Protein AF-A0A2A4WXL7-F1 (afdb_monomer)

pLDDT: mean 77.07, std 21.93, range [30.59, 98.69]

Solvent-accessible surface area (backbone atoms only — not comparable to full-atom values): 12030 Å² total; per-residue (Å²): 133,89,82,88,85,90,88,82,90,83,88,86,84,82,81,88,79,86,83,86,82,81,87,85,91,78,94,74,96,70,84,83,72,80,81,78,67,79,83,78,81,81,80,83,76,74,88,68,48,64,68,52,46,55,48,49,38,49,54,32,47,50,51,37,35,53,55,45,42,74,72,50,92,52,71,57,61,29,49,52,71,42,79,36,70,48,88,96,49,96,55,74,46,76,49,71,47,34,41,53,56,54,50,51,53,50,48,41,51,45,66,30,59,69,50,100,60,83,59,56,71,89,54,58,71,52,69,69,57,51,51,63,73,43,43,64,58,57,51,50,47,52,50,52,56,49,52,50,32,76,76,29,65,73,56,34,50,39,51,49,56,29,50,53,49,49,49,53,48,50,52,52,41,54,58,50,72,70,40,80,86,45,80,78,83,56,95,76,110

Radius of gyration: 31.02 Å; Cα contacts (8 Å, |Δi|>4): 115; chains: 1; bounding box: 103×83×48 Å

Sequence (189 aa):
MKFAYVSVFLLASLPAAAQDQAENNSNSGQESAQNTRPIEEITVTSDLSFSSLRFQIREARDKVYLMFNELNTDDDFDVDCRKTDYTGSYIQGHDCYPVFFDKAVAQNTQDAFGFSGPPAMDFFKSQRVIMMQERSNFARLRVKVLNIAIENNAFADTLLDLHDVEREYEYRKEQCMKKPAFLFLFKRC

Foldseek 3Di:
DDDDDDDDDDDDDDDDDDDDDDDDDDDDDDDPPPPPDPDDPPPPDDPQDLVNLVVQLLVLVCVLLVVLQVQDPDQQLRKDWDWDDPPPDPDTDIDIDGNVLVVLQVVLVCVQVVDPDDRPPVSNDDSVVSCVVCVVVVVVSVVSLVVCVVVDVVSVVSVVSSVVSVVVSVVVLVVVVPDPVCPPDDPDD

Secondary structure (DSSP, 8-state):
-------------------------------------------------HHHHHHHHHHHHHHHHHHHHHH---GGG-EEEEEEE-TTSS-EEEEEEEHHHHHHHHHHHHHHH-SSSS--GGG---HHHHHHHTHHHHHHHHHHHHHHHHH-HHHHHHHHHHHHHHHHHHHHHHHHHTSGGGSSS----

Mean predicted aligned error: 15.34 Å

Structure (mmCIF, N/CA/C/O backbone):
data_AF-A0A2A4WXL7-F1
#
_entry.id   AF-A0A2A4WXL7-F1
#
loop_
_atom_site.group_PDB
_atom_site.id
_atom_site.type_symbol
_atom_site.label_atom_id
_atom_site.label_alt_id
_atom_site.label_comp_id
_atom_site.label_asym_id
_atom_site.label_entity_id
_atom_site.label_seq_id
_atom_site.pdbx_PDB_ins_code
_atom_site.Cartn_x
_atom_site.Cartn_y
_atom_site.Cartn_z
_atom_site.occupancy
_atom_site.B_iso_or_equiv
_atom_site.auth_seq_id
_atom_site.auth_comp_id
_atom_site.auth_asym_id
_atom_site.auth_atom_id
_atom_site.pdbx_PDB_model_num
ATOM 1 N N . MET A 1 1 ? -42.561 -58.354 1.299 1.00 42.22 1 MET A N 1
ATOM 2 C CA . MET A 1 1 ? -42.520 -57.821 -0.080 1.00 42.22 1 MET A CA 1
ATOM 3 C C . MET A 1 1 ? -43.893 -57.261 -0.424 1.00 42.22 1 MET A C 1
ATOM 5 O O . MET A 1 1 ? -44.856 -57.958 -0.148 1.00 42.22 1 MET A O 1
ATOM 9 N N . LYS A 1 2 ? -43.924 -56.055 -1.024 1.00 44.78 2 LYS A N 1
ATOM 10 C CA . LYS A 1 2 ? -45.079 -55.236 -1.468 1.00 44.78 2 LYS A CA 1
ATOM 11 C C . LYS A 1 2 ? -46.071 -54.803 -0.381 1.00 44.78 2 LYS A C 1
ATOM 13 O O . LYS A 1 2 ? -46.658 -55.660 0.247 1.00 44.78 2 LYS A O 1
ATOM 18 N N . PHE A 1 3 ? -46.286 -53.490 -0.249 1.00 40.41 3 PHE A N 1
ATOM 19 C CA . PHE A 1 3 ? -47.581 -52.822 -0.465 1.00 40.41 3 PHE A CA 1
ATOM 20 C C . PHE A 1 3 ? -47.340 -51.319 -0.697 1.00 40.41 3 PHE A C 1
ATOM 22 O O . PHE A 1 3 ? -46.668 -50.658 0.088 1.00 40.41 3 PHE A O 1
ATOM 29 N N . ALA A 1 4 ? -47.862 -50.809 -1.812 1.00 45.56 4 ALA A N 1
ATOM 30 C CA . ALA A 1 4 ? -48.183 -49.397 -1.986 1.00 45.56 4 ALA A CA 1
ATOM 31 C C . ALA A 1 4 ? -49.469 -49.090 -1.202 1.00 45.56 4 ALA A C 1
ATOM 33 O O . ALA A 1 4 ? -50.268 -50.005 -1.045 1.00 45.56 4 ALA A O 1
ATOM 34 N N . TYR A 1 5 ? -49.686 -47.846 -0.765 1.00 48.25 5 TYR A N 1
ATOM 35 C CA . TYR A 1 5 ? -50.909 -47.077 -1.044 1.00 48.25 5 TYR A CA 1
ATOM 36 C C . TYR A 1 5 ? -50.807 -45.635 -0.515 1.00 48.25 5 TYR A C 1
ATOM 38 O O . TYR A 1 5 ? -50.113 -45.327 0.447 1.00 48.25 5 TYR A O 1
ATOM 46 N N . VAL A 1 6 ? -51.510 -44.785 -1.255 1.00 45.44 6 VAL A N 1
ATOM 47 C CA . VAL A 1 6 ? -51.716 -43.334 -1.197 1.00 45.44 6 VAL A CA 1
ATOM 48 C C . VAL A 1 6 ? -52.569 -42.912 0.007 1.00 45.44 6 VAL A C 1
ATOM 50 O O . VAL A 1 6 ? -53.426 -43.698 0.408 1.00 45.44 6 VAL A O 1
ATOM 53 N N . SER A 1 7 ? -52.414 -41.652 0.462 1.00 43.19 7 SER A N 1
ATOM 54 C CA . SER A 1 7 ? -53.423 -40.729 1.071 1.00 43.19 7 SER A CA 1
ATOM 55 C C . SER A 1 7 ? -52.838 -39.986 2.287 1.00 43.19 7 SER A C 1
ATOM 57 O O . SER A 1 7 ? -52.043 -40.574 3.001 1.00 43.19 7 SER A O 1
ATOM 59 N N . VAL A 1 8 ? -53.153 -38.740 2.662 1.00 44.28 8 VAL A N 1
ATOM 60 C CA . VAL A 1 8 ? -54.091 -37.689 2.226 1.00 44.28 8 VAL A CA 1
ATOM 61 C C . VAL A 1 8 ? -53.643 -36.377 2.918 1.00 44.28 8 VAL A C 1
ATOM 63 O O . VAL A 1 8 ? -52.950 -36.403 3.931 1.00 44.28 8 VAL A O 1
ATOM 66 N N . PHE A 1 9 ? -54.038 -35.252 2.320 1.00 46.69 9 PHE A N 1
ATOM 67 C CA . PHE A 1 9 ? -53.928 -33.844 2.727 1.00 46.69 9 PHE A CA 1
ATOM 68 C C . PHE A 1 9 ? -54.010 -33.494 4.225 1.00 46.69 9 PHE A C 1
ATOM 70 O O . PHE A 1 9 ? -54.856 -34.017 4.942 1.00 46.69 9 PHE A O 1
ATOM 77 N N . LEU A 1 10 ? -53.295 -32.422 4.604 1.00 39.69 10 LEU A N 1
ATOM 78 C CA . LEU A 1 10 ? -53.785 -31.410 5.554 1.00 39.69 10 LEU A CA 1
ATOM 79 C C . LEU A 1 10 ? -53.136 -30.038 5.272 1.00 39.69 10 LEU A C 1
ATOM 81 O O . LEU A 1 10 ? -52.014 -29.750 5.680 1.00 39.69 10 LEU A O 1
ATOM 85 N N . LEU A 1 11 ? -53.870 -29.206 4.526 1.00 49.03 11 LEU A N 1
ATOM 86 C CA . LEU A 1 11 ? -53.667 -27.762 4.401 1.00 49.03 11 LEU A CA 1
ATOM 87 C C . LEU A 1 11 ? -54.151 -27.101 5.697 1.00 49.03 11 LEU A C 1
ATOM 89 O O . LEU A 1 11 ? -55.343 -27.146 5.995 1.00 49.03 11 LEU A O 1
ATOM 93 N N . ALA A 1 12 ? -53.245 -26.479 6.449 1.00 42.06 12 ALA A N 1
ATOM 94 C CA . ALA A 1 12 ? -53.599 -25.605 7.562 1.00 42.06 12 ALA A CA 1
ATOM 95 C C . ALA A 1 12 ? -53.612 -24.150 7.072 1.00 42.06 12 ALA A C 1
ATOM 97 O O . ALA A 1 12 ? -52.583 -23.493 6.942 1.00 42.06 12 ALA A O 1
ATOM 98 N N . SER A 1 13 ? -54.817 -23.688 6.761 1.00 51.16 13 SER A N 1
ATOM 99 C CA . SER A 1 13 ? -55.211 -22.295 6.568 1.00 51.16 13 SER A CA 1
ATOM 100 C C . SER A 1 13 ? -55.167 -21.515 7.883 1.00 51.16 13 SER A C 1
ATOM 102 O O . SER A 1 13 ? -55.708 -22.008 8.869 1.00 51.16 13 SER A O 1
ATOM 104 N N . LEU A 1 14 ? -54.659 -20.278 7.867 1.00 49.69 14 LEU A N 1
ATOM 105 C CA . LEU A 1 14 ? -55.038 -19.198 8.790 1.00 49.69 14 LEU A CA 1
ATOM 106 C C . LEU A 1 14 ? -54.963 -17.838 8.053 1.00 49.69 14 LEU A C 1
ATOM 108 O O . LEU A 1 14 ? -54.239 -17.724 7.064 1.00 49.69 14 LEU A O 1
ATOM 112 N N . PRO A 1 15 ? -55.789 -16.854 8.451 1.00 49.62 15 PRO A N 1
ATOM 113 C CA . PRO A 1 15 ? -56.594 -16.070 7.518 1.00 49.62 15 PRO A CA 1
ATOM 114 C C . PRO A 1 15 ? -56.012 -14.697 7.169 1.00 49.62 15 PRO A C 1
ATOM 116 O O . PRO A 1 15 ? -55.420 -14.011 7.999 1.00 49.62 15 PRO A O 1
ATOM 119 N N . ALA A 1 16 ? -56.305 -14.265 5.943 1.00 46.56 16 ALA A N 1
ATOM 120 C CA . ALA A 1 16 ? -56.341 -12.862 5.569 1.00 46.56 16 ALA A CA 1
ATOM 121 C C . ALA A 1 16 ? -57.573 -12.205 6.212 1.00 46.56 16 ALA A C 1
ATOM 123 O O . ALA A 1 16 ? -58.702 -12.623 5.958 1.00 46.56 16 ALA A O 1
ATOM 124 N N . ALA A 1 17 ? -57.360 -11.165 7.013 1.00 46.22 17 ALA A N 1
ATOM 125 C CA . ALA A 1 17 ?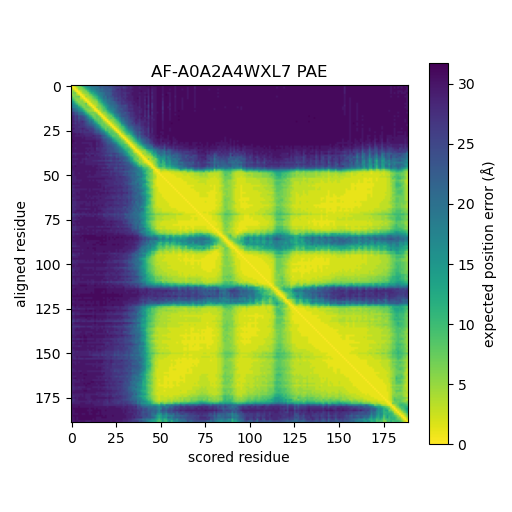 -58.395 -10.201 7.355 1.00 46.22 17 ALA A CA 1
ATOM 126 C C . ALA A 1 17 ? -57.991 -8.858 6.742 1.00 46.22 17 ALA A C 1
ATOM 128 O O . ALA A 1 17 ? -57.223 -8.093 7.318 1.00 46.22 17 ALA A O 1
ATOM 129 N N . ALA A 1 18 ? -58.489 -8.620 5.531 1.00 41.91 18 ALA A N 1
ATOM 130 C CA . ALA A 1 18 ? -58.675 -7.277 5.014 1.00 41.91 18 ALA A CA 1
ATOM 131 C C . ALA A 1 18 ? -59.864 -6.659 5.765 1.00 41.91 18 ALA A C 1
ATOM 133 O O . ALA A 1 18 ? -60.932 -7.268 5.832 1.00 41.91 18 ALA A O 1
ATOM 134 N N . GLN A 1 19 ? -59.685 -5.468 6.328 1.00 43.66 19 GLN A N 1
ATOM 135 C CA . GLN A 1 19 ? -60.796 -4.612 6.724 1.00 43.66 19 GLN A CA 1
ATOM 136 C C . GLN A 1 19 ? -60.685 -3.321 5.932 1.00 43.66 19 GLN A C 1
ATOM 138 O O . GLN A 1 19 ? -59.790 -2.512 6.154 1.00 43.66 19 GLN A O 1
ATOM 143 N N . ASP A 1 20 ? -61.613 -3.187 4.997 1.00 36.81 20 ASP A N 1
ATOM 144 C CA . ASP A 1 20 ? -61.938 -1.962 4.295 1.00 36.81 20 ASP A CA 1
ATOM 145 C C . ASP A 1 20 ? -63.316 -1.546 4.828 1.00 36.81 20 ASP A C 1
ATOM 147 O O . ASP A 1 20 ? -64.276 -2.315 4.718 1.00 36.81 20 ASP A O 1
ATOM 151 N N . GLN A 1 21 ? -63.417 -0.384 5.479 1.00 40.03 21 GLN A N 1
ATOM 152 C CA . GLN A 1 21 ? -64.696 0.277 5.741 1.00 40.03 21 GLN A CA 1
ATOM 153 C C . GLN A 1 21 ? -64.568 1.791 5.575 1.00 40.03 21 GLN A C 1
ATOM 155 O O . GLN A 1 21 ? -63.642 2.432 6.066 1.00 40.03 21 GLN A O 1
ATOM 160 N N . ALA A 1 22 ? -65.546 2.292 4.827 1.00 38.88 22 ALA A N 1
ATOM 161 C CA . ALA A 1 22 ? -65.652 3.586 4.189 1.00 38.88 22 ALA A CA 1
ATOM 162 C C . ALA A 1 22 ? -65.855 4.790 5.127 1.00 38.88 22 ALA A C 1
ATOM 164 O O . ALA A 1 22 ? -66.453 4.692 6.194 1.00 38.88 22 ALA A O 1
ATOM 165 N N . GLU A 1 23 ? -65.376 5.925 4.610 1.00 39.59 23 GLU A N 1
ATOM 166 C CA . GLU A 1 23 ? -65.930 7.288 4.614 1.00 39.59 23 GLU A CA 1
ATOM 167 C C . GLU A 1 23 ? -66.814 7.758 5.785 1.00 39.59 23 GLU A C 1
ATOM 169 O O . GLU A 1 23 ? -67.946 7.317 5.970 1.00 39.59 23 GLU A O 1
ATOM 174 N N . ASN A 1 24 ? -66.386 8.854 6.425 1.00 30.59 24 ASN A N 1
ATOM 175 C CA . ASN A 1 24 ? -67.299 9.973 6.649 1.00 30.59 24 ASN A CA 1
ATOM 176 C C . ASN A 1 24 ? -66.566 11.318 6.651 1.00 30.59 24 ASN A C 1
ATOM 178 O O . ASN A 1 24 ? -65.566 11.534 7.332 1.00 30.59 24 ASN A O 1
ATOM 182 N N . ASN A 1 25 ? -67.102 12.209 5.830 1.00 45.75 25 ASN A N 1
ATOM 183 C CA . ASN A 1 25 ? -66.624 13.539 5.509 1.00 45.75 25 ASN A CA 1
ATOM 184 C C . ASN A 1 25 ? -67.104 14.531 6.581 1.00 45.75 25 ASN A C 1
ATOM 186 O O . ASN A 1 25 ? -68.293 14.543 6.898 1.00 45.75 25 ASN A O 1
ATOM 190 N N . SER A 1 26 ? -66.228 15.382 7.120 1.00 31.19 26 SER A N 1
ATOM 191 C CA . SER A 1 26 ? -66.615 16.647 7.765 1.00 31.19 26 SER A CA 1
ATOM 192 C C . SER A 1 26 ? -65.418 17.588 7.849 1.00 31.19 26 SER A C 1
ATOM 194 O O . SER A 1 26 ? -64.488 17.408 8.629 1.00 31.19 26 SER A O 1
ATOM 196 N N . ASN A 1 27 ? -65.482 18.603 6.998 1.00 41.81 27 ASN A N 1
ATOM 197 C CA . ASN A 1 27 ? -64.647 19.788 6.976 1.00 41.81 27 ASN A CA 1
ATOM 198 C C . ASN A 1 27 ? -64.674 20.518 8.332 1.00 41.81 27 ASN A C 1
ATOM 200 O O . ASN A 1 27 ? -65.710 21.043 8.735 1.00 41.81 27 ASN A O 1
ATOM 204 N N . SER A 1 28 ? -63.520 20.639 8.979 1.00 31.84 28 SER A N 1
ATOM 205 C CA . SER A 1 28 ? -63.237 21.750 9.886 1.00 31.84 28 SER A CA 1
ATOM 206 C C . SER A 1 28 ? -61.787 22.159 9.678 1.00 31.84 28 SER A C 1
ATOM 208 O O . SER A 1 28 ? -60.866 21.444 10.071 1.00 31.84 28 SER A O 1
ATOM 210 N N . GLY A 1 29 ? -61.591 23.293 9.007 1.00 41.97 29 GLY A N 1
ATOM 211 C CA . GLY A 1 29 ? -60.280 23.902 8.869 1.00 41.97 29 GLY A CA 1
ATOM 212 C C . GLY A 1 29 ? -59.667 24.167 10.239 1.00 41.97 29 GLY A C 1
ATOM 213 O O . GLY A 1 29 ? -60.261 24.861 11.059 1.00 41.97 29 GLY A O 1
ATOM 214 N N . GLN A 1 30 ? -58.470 23.635 10.455 1.00 31.78 30 GLN A N 1
ATOM 215 C CA . GLN A 1 30 ? -57.511 24.157 11.417 1.00 31.78 30 GLN A CA 1
ATOM 216 C C . GLN A 1 30 ? -56.128 24.049 10.783 1.00 31.78 30 GLN A C 1
ATOM 218 O O . GLN A 1 30 ? -55.797 23.045 10.153 1.00 31.78 30 GLN A O 1
ATOM 223 N N . GLU A 1 31 ? -55.376 25.142 10.882 1.00 35.97 31 GLU A N 1
ATOM 224 C CA . GLU A 1 31 ? -54.048 25.324 10.315 1.00 35.97 31 GLU A CA 1
ATOM 225 C C . GLU A 1 31 ? -53.166 24.102 10.561 1.00 35.97 31 GLU A C 1
ATOM 227 O O . GLU A 1 31 ? -53.002 23.642 11.692 1.00 35.97 31 GLU A O 1
ATOM 232 N N . SER A 1 32 ? -52.563 23.603 9.482 1.00 34.69 32 SER A N 1
ATOM 233 C CA . SER A 1 32 ? -51.455 22.661 9.553 1.00 34.69 32 SER A CA 1
ATOM 234 C C . SER A 1 32 ? -50.273 23.368 10.214 1.00 34.69 32 SER A C 1
ATOM 236 O O . SER A 1 32 ? -49.389 23.892 9.538 1.00 34.69 32 SER A O 1
ATOM 238 N N . ALA A 1 33 ? -50.253 23.383 11.546 1.00 40.53 33 ALA A N 1
ATOM 239 C CA . ALA A 1 33 ? -49.035 23.582 12.302 1.00 40.53 33 ALA A CA 1
ATOM 240 C C . ALA A 1 33 ? -48.060 22.503 11.825 1.00 40.53 33 ALA A C 1
ATOM 242 O O . ALA A 1 33 ? -48.265 21.314 12.077 1.00 40.53 33 ALA A O 1
ATOM 243 N N . GLN A 1 34 ? -47.048 22.915 11.057 1.00 46.59 34 GLN A N 1
ATOM 244 C CA . GLN A 1 34 ? -45.949 22.049 10.665 1.00 46.59 34 GLN A CA 1
ATOM 245 C C . GLN A 1 34 ? -45.366 21.432 11.935 1.00 46.59 34 GLN A C 1
ATOM 247 O O . GLN A 1 34 ? -44.652 22.083 12.695 1.00 46.59 34 GLN A O 1
ATOM 252 N N . ASN A 1 35 ? -45.695 20.166 12.177 1.00 48.72 35 ASN A N 1
ATOM 253 C CA . ASN A 1 35 ? -45.037 19.367 13.188 1.00 48.72 35 ASN A CA 1
ATOM 254 C C . ASN A 1 35 ? -43.680 18.959 12.614 1.00 48.72 35 ASN A C 1
ATOM 256 O O . ASN A 1 35 ? -43.495 17.838 12.143 1.00 48.72 35 ASN A O 1
ATOM 260 N N . THR A 1 36 ? -42.750 19.911 12.594 1.00 56.38 36 THR A N 1
ATOM 261 C CA . THR A 1 36 ? -41.336 19.661 12.332 1.00 56.38 36 THR A CA 1
ATOM 262 C C . THR A 1 36 ? -40.782 18.945 13.556 1.00 56.38 36 THR A C 1
ATOM 264 O O . THR A 1 36 ? -40.132 19.546 14.410 1.00 56.38 36 THR A O 1
ATOM 267 N N . ARG A 1 37 ? -41.097 17.653 13.693 1.00 63.75 37 ARG A N 1
ATOM 268 C CA . ARG A 1 37 ? -40.360 16.807 14.626 1.00 63.75 37 ARG A CA 1
ATOM 2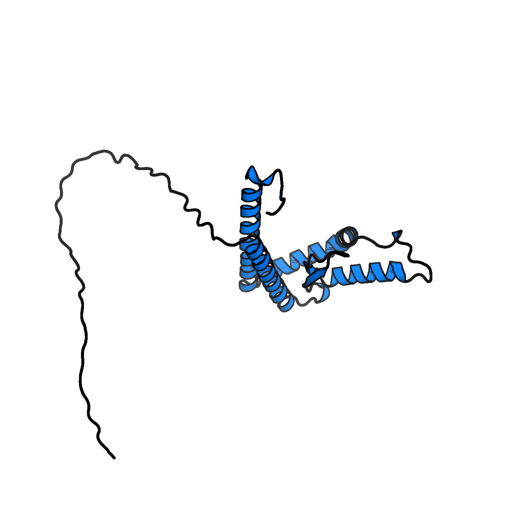69 C C . ARG A 1 37 ? -38.912 16.784 14.135 1.00 63.75 37 ARG A C 1
ATOM 271 O O . ARG A 1 37 ? -38.708 16.533 12.944 1.00 63.75 37 ARG A O 1
ATOM 278 N N . PRO A 1 38 ? -37.921 17.080 14.989 1.00 63.38 38 PRO A N 1
ATOM 279 C CA . PRO A 1 38 ? -36.532 16.899 14.605 1.00 63.38 38 PRO A CA 1
ATOM 280 C C . PRO A 1 38 ? -36.341 15.436 14.194 1.00 63.38 38 PRO A C 1
ATOM 282 O O . PRO A 1 38 ? -36.827 14.526 14.865 1.00 63.38 38 PRO A O 1
ATOM 285 N N . ILE A 1 39 ? -35.699 15.222 13.047 1.00 65.94 39 ILE A N 1
ATOM 286 C CA . ILE A 1 39 ? -35.283 13.887 12.621 1.00 65.94 39 ILE A CA 1
ATOM 287 C C . ILE A 1 39 ? -34.234 13.434 13.637 1.00 65.94 39 ILE A C 1
ATOM 289 O O . ILE A 1 39 ? -33.159 14.024 13.718 1.00 65.94 39 ILE A O 1
ATOM 293 N N . GLU A 1 40 ? -34.580 12.437 14.448 1.00 65.44 40 GLU A N 1
ATOM 294 C CA . GLU A 1 40 ? -33.644 11.772 15.352 1.00 65.44 40 GLU A CA 1
ATOM 295 C C . GLU A 1 40 ? -32.588 11.053 14.498 1.00 65.44 40 GLU A C 1
ATOM 297 O O . GLU A 1 40 ? -32.908 10.174 13.693 1.00 65.44 40 GLU A O 1
ATOM 302 N N . GLU A 1 41 ? -31.325 11.449 14.643 1.00 69.44 41 GLU A N 1
ATOM 303 C CA . GLU A 1 41 ? -30.192 10.753 14.040 1.00 69.44 41 GLU A CA 1
ATOM 304 C C . GLU A 1 41 ? -29.965 9.441 14.802 1.00 69.44 41 GLU A C 1
ATOM 306 O O . GLU A 1 41 ? -29.490 9.431 15.937 1.00 69.44 41 GLU A O 1
ATOM 311 N N . ILE A 1 42 ? -30.320 8.311 14.189 1.00 65.25 42 ILE A N 1
ATOM 312 C CA . ILE A 1 42 ? -30.029 6.993 14.758 1.00 65.25 42 ILE A CA 1
ATOM 313 C C . ILE A 1 42 ? -28.572 6.654 14.435 1.00 65.25 42 ILE A C 1
ATOM 315 O O . ILE A 1 42 ? -28.267 6.103 13.377 1.00 65.25 42 ILE A O 1
ATOM 319 N N . THR A 1 43 ? -27.658 6.960 15.354 1.00 56.94 43 THR A N 1
ATOM 320 C CA . THR A 1 43 ? -26.274 6.478 15.264 1.00 56.94 43 THR A CA 1
ATOM 321 C C . THR A 1 43 ? -26.220 5.008 15.686 1.00 56.94 43 THR A C 1
ATOM 323 O O . THR A 1 43 ? -26.126 4.680 16.871 1.00 56.94 43 THR A O 1
ATOM 326 N N . VAL A 1 44 ? -26.271 4.093 14.716 1.00 55.12 44 VAL A N 1
ATOM 327 C CA . VAL A 1 44 ? -26.004 2.668 14.960 1.00 55.12 44 VAL A CA 1
ATOM 328 C C . VAL A 1 44 ? -24.505 2.504 15.192 1.00 55.12 44 VAL A C 1
ATOM 330 O O . VAL A 1 44 ? -23.723 2.415 14.251 1.00 55.12 44 VAL A O 1
ATOM 333 N N . THR A 1 45 ? -24.083 2.484 16.457 1.00 57.44 45 THR A N 1
ATOM 334 C CA . THR A 1 45 ? -22.687 2.179 16.787 1.00 57.44 45 THR A CA 1
ATOM 335 C C . THR A 1 45 ? -22.556 0.664 16.857 1.00 57.44 45 THR A C 1
ATOM 337 O O . THR A 1 45 ? -23.088 0.040 17.770 1.00 57.44 45 TH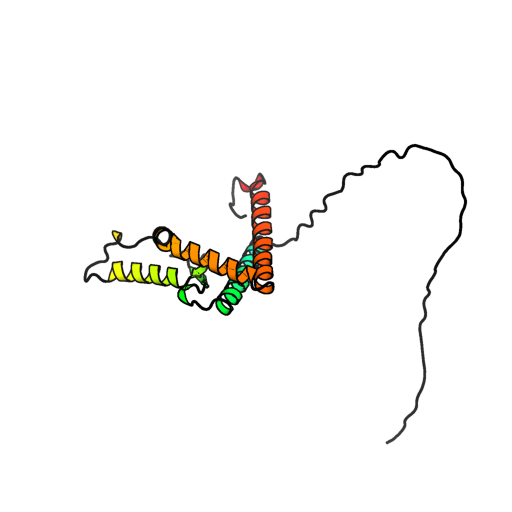R A O 1
ATOM 340 N N . SER A 1 46 ? -21.891 0.050 15.880 1.00 58.38 46 SER A N 1
ATOM 341 C CA . SER A 1 46 ? -21.520 -1.359 16.009 1.00 58.38 46 SER A CA 1
ATOM 342 C C . SER A 1 46 ? -20.475 -1.513 17.125 1.00 58.38 46 SER A C 1
ATOM 344 O O . SER A 1 46 ? -19.519 -0.736 17.206 1.00 58.38 46 SER A O 1
ATOM 346 N N . ASP A 1 47 ? -20.611 -2.538 17.971 1.00 64.12 47 ASP A N 1
ATOM 347 C CA . ASP A 1 47 ? -19.672 -2.852 19.065 1.00 64.12 47 ASP A CA 1
ATOM 348 C C . ASP A 1 47 ? -18.322 -3.419 18.569 1.00 64.12 47 ASP A C 1
ATOM 350 O O . ASP A 1 47 ? -17.627 -4.154 19.273 1.00 64.12 47 ASP A O 1
ATOM 354 N N . LEU A 1 48 ? -17.909 -3.109 17.335 1.00 73.25 48 LEU A N 1
ATOM 355 C CA . LEU A 1 48 ? -16.608 -3.532 16.822 1.00 73.25 48 LEU A CA 1
ATOM 356 C C . LEU A 1 48 ? -15.507 -2.944 17.705 1.00 73.25 48 LEU A C 1
ATOM 358 O O . LEU A 1 48 ? -15.521 -1.758 18.008 1.00 73.25 48 LEU A O 1
ATOM 362 N N . SER A 1 49 ? -14.520 -3.728 18.122 1.00 85.25 49 SER A N 1
ATOM 363 C CA . SER A 1 49 ? -13.362 -3.165 18.825 1.00 85.25 49 SER A CA 1
ATOM 364 C C . SER A 1 49 ? -12.450 -2.407 17.844 1.00 85.25 49 SER A C 1
ATOM 366 O O . SER A 1 49 ? -12.453 -2.690 16.646 1.00 85.25 49 SER A O 1
ATOM 368 N N . PHE A 1 50 ? -11.585 -1.503 18.324 1.00 86.06 50 PHE A N 1
ATOM 369 C CA . PHE A 1 50 ? -10.545 -0.913 17.462 1.00 86.06 50 PHE A CA 1
ATOM 370 C C . PHE A 1 50 ? -9.609 -1.973 16.859 1.00 86.06 50 PHE A C 1
ATOM 372 O O . PHE A 1 50 ? -9.075 -1.777 15.772 1.00 86.06 50 PHE A O 1
ATOM 379 N N . SER A 1 51 ? -9.398 -3.095 17.555 1.00 86.19 51 SER A N 1
ATOM 380 C CA . SER A 1 51 ? -8.641 -4.232 17.020 1.00 86.19 51 SER A CA 1
ATOM 381 C C . SER A 1 51 ? -9.360 -4.859 15.822 1.00 86.19 51 SER A C 1
ATOM 383 O O . SER A 1 51 ? -8.739 -5.116 14.795 1.00 86.19 51 SER A O 1
ATOM 385 N N . SER A 1 52 ? -10.682 -5.027 15.926 1.00 89.75 52 SER A N 1
ATOM 386 C CA . SER A 1 52 ? -11.532 -5.541 14.848 1.00 89.75 52 SER A CA 1
ATOM 387 C C . SER A 1 52 ? -11.511 -4.616 13.633 1.00 89.75 52 SER A C 1
ATOM 389 O O . SER A 1 52 ? -11.317 -5.094 12.525 1.00 89.75 52 SER A O 1
ATOM 391 N N . LEU A 1 53 ? -11.618 -3.298 13.832 1.00 90.19 53 LEU A N 1
ATOM 392 C CA . LEU A 1 53 ? -11.518 -2.326 12.737 1.00 90.19 53 LEU A CA 1
ATOM 393 C C . LEU A 1 53 ? -10.140 -2.343 12.074 1.00 90.19 53 LEU A C 1
ATOM 395 O O . LEU A 1 53 ? -10.045 -2.387 10.856 1.00 90.19 53 LEU A O 1
ATOM 399 N N . ARG A 1 54 ? -9.054 -2.383 12.858 1.00 91.25 54 ARG A N 1
ATOM 400 C CA . ARG A 1 54 ? -7.694 -2.525 12.308 1.00 91.25 54 ARG A CA 1
ATOM 401 C C . ARG A 1 54 ? -7.537 -3.815 11.508 1.00 91.25 54 ARG A C 1
ATOM 403 O O . ARG A 1 54 ? -6.841 -3.819 10.501 1.00 91.25 54 ARG A O 1
ATOM 410 N N . PHE A 1 55 ? -8.156 -4.908 11.950 1.00 92.12 55 PHE A N 1
ATOM 411 C CA . PHE A 1 55 ? -8.170 -6.162 11.206 1.00 92.12 55 PHE A CA 1
ATOM 412 C C . PHE A 1 55 ? -8.952 -6.037 9.892 1.00 92.12 55 PHE A C 1
ATOM 414 O O . PHE A 1 55 ? -8.395 -6.378 8.857 1.00 92.12 55 PHE A O 1
ATOM 421 N N . GLN A 1 56 ? -10.151 -5.450 9.911 1.00 94.44 56 GLN A N 1
ATOM 422 C CA . GLN A 1 56 ? -10.947 -5.209 8.701 1.00 94.44 56 GLN A CA 1
ATOM 423 C C . GLN A 1 56 ? -10.226 -4.297 7.700 1.00 94.44 56 GLN A C 1
ATOM 425 O O . GLN A 1 56 ? -10.240 -4.582 6.510 1.00 94.44 56 GLN A O 1
ATOM 430 N N . ILE A 1 57 ? -9.533 -3.249 8.164 1.00 95.19 57 ILE A N 1
ATOM 431 C CA . ILE A 1 57 ? -8.701 -2.400 7.292 1.00 95.19 57 ILE A CA 1
ATOM 432 C C . ILE A 1 57 ? -7.608 -3.230 6.618 1.00 95.19 57 ILE A C 1
ATOM 434 O O . ILE A 1 57 ? -7.349 -3.037 5.434 1.00 95.19 57 ILE A O 1
ATOM 438 N N . ARG A 1 58 ? -6.955 -4.143 7.352 1.00 95.38 58 ARG A N 1
ATOM 439 C CA . ARG A 1 58 ? -5.936 -5.026 6.765 1.00 95.38 58 ARG A CA 1
ATOM 440 C C . ARG A 1 58 ? -6.542 -5.924 5.694 1.00 95.38 58 ARG A C 1
ATOM 442 O O . ARG A 1 58 ? -6.054 -5.895 4.577 1.00 95.38 58 ARG A O 1
ATOM 449 N N . GLU A 1 59 ? -7.632 -6.624 5.996 1.00 96.00 59 GLU A N 1
ATOM 450 C CA . GLU A 1 59 ? -8.291 -7.506 5.023 1.00 96.00 59 GLU A CA 1
ATOM 451 C C . GLU A 1 59 ? -8.783 -6.748 3.784 1.00 96.00 59 GLU A C 1
ATOM 453 O O . GLU A 1 59 ? -8.575 -7.196 2.657 1.00 96.00 59 GLU A O 1
ATOM 458 N N . ALA A 1 60 ? -9.397 -5.577 3.970 1.00 97.44 60 ALA A N 1
ATOM 459 C CA . ALA A 1 60 ? -9.856 -4.746 2.863 1.00 97.44 60 ALA A CA 1
ATOM 460 C C . ALA A 1 60 ? -8.682 -4.246 2.008 1.00 97.44 60 ALA A C 1
ATOM 462 O O . ALA A 1 60 ? -8.758 -4.252 0.781 1.00 97.44 60 ALA A O 1
ATOM 463 N N . ARG A 1 61 ? -7.566 -3.863 2.640 1.00 97.94 61 ARG A N 1
ATOM 464 C CA . ARG A 1 61 ? -6.353 -3.424 1.943 1.00 97.94 61 ARG A CA 1
ATOM 465 C C . ARG A 1 61 ? -5.684 -4.563 1.179 1.00 97.94 61 ARG A C 1
ATOM 467 O O . ARG A 1 61 ? -5.271 -4.350 0.043 1.00 97.94 61 ARG A O 1
ATOM 474 N N . ASP A 1 62 ? -5.619 -5.750 1.771 1.00 97.69 62 ASP A N 1
ATOM 475 C CA . ASP A 1 62 ? -5.094 -6.950 1.116 1.00 97.69 62 ASP A CA 1
ATOM 476 C C . ASP A 1 62 ? -5.937 -7.298 -0.108 1.00 97.69 62 ASP A C 1
ATOM 478 O O . ASP A 1 62 ? -5.391 -7.548 -1.178 1.00 97.69 62 ASP A O 1
ATOM 482 N N . LYS A 1 63 ? -7.268 -7.228 0.010 1.00 98.00 63 LYS A N 1
ATOM 483 C CA . LYS A 1 63 ? -8.190 -7.447 -1.111 1.00 98.00 63 LYS A CA 1
ATOM 484 C C . LYS A 1 63 ? -7.979 -6.426 -2.235 1.00 98.00 63 LYS A C 1
ATOM 486 O O . LYS A 1 63 ? -7.929 -6.824 -3.397 1.00 98.00 63 LYS A O 1
ATOM 491 N N . VAL A 1 64 ? -7.821 -5.138 -1.901 1.00 98.44 64 VAL A N 1
ATOM 492 C CA . VAL A 1 64 ? -7.488 -4.091 -2.883 1.00 98.44 64 VAL A CA 1
ATOM 493 C C . VAL A 1 64 ? -6.205 -4.450 -3.622 1.00 98.44 64 VAL A C 1
ATOM 495 O O . VAL A 1 64 ? -6.208 -4.477 -4.847 1.00 98.44 64 VAL A O 1
ATOM 498 N N . TYR A 1 65 ? -5.110 -4.732 -2.912 1.00 98.38 65 TYR A N 1
ATOM 499 C CA . TYR A 1 65 ? -3.826 -4.943 -3.580 1.00 98.38 65 TYR A CA 1
ATOM 500 C C . TYR A 1 65 ? -3.716 -6.293 -4.288 1.00 98.38 65 TYR A C 1
ATOM 502 O O . TYR A 1 65 ? -3.088 -6.356 -5.337 1.00 98.38 65 TYR A O 1
ATOM 510 N N . LEU A 1 66 ? -4.403 -7.332 -3.811 1.00 98.12 66 LEU A N 1
ATOM 511 C CA . LEU A 1 66 ? -4.532 -8.599 -4.530 1.00 98.12 66 LEU A CA 1
ATOM 512 C C . LEU A 1 66 ? -5.205 -8.383 -5.890 1.00 98.12 66 LEU A C 1
ATOM 514 O O . LEU A 1 66 ? -4.640 -8.747 -6.916 1.00 98.12 66 LEU A O 1
ATOM 518 N N . MET A 1 67 ? -6.362 -7.715 -5.914 1.00 98.50 67 MET A N 1
ATOM 519 C CA . MET A 1 67 ? -7.078 -7.442 -7.163 1.00 98.50 67 MET A CA 1
ATOM 520 C C . MET A 1 67 ? -6.329 -6.440 -8.053 1.00 98.50 67 MET A C 1
ATOM 522 O O . MET A 1 67 ? -6.326 -6.574 -9.274 1.00 98.50 67 MET A O 1
ATOM 526 N N . PHE A 1 68 ? -5.669 -5.441 -7.459 1.00 98.69 68 PHE A N 1
ATOM 527 C CA . PHE A 1 68 ? -4.823 -4.501 -8.195 1.00 98.69 68 PHE A CA 1
ATOM 528 C C . PHE A 1 68 ? -3.685 -5.230 -8.914 1.00 98.69 68 PHE A C 1
ATOM 530 O O . PHE A 1 68 ? -3.506 -4.997 -10.103 1.00 98.69 68 PHE A O 1
ATOM 537 N N . ASN A 1 69 ? -2.955 -6.113 -8.225 1.00 98.50 69 ASN A N 1
ATOM 538 C CA . ASN A 1 69 ? -1.837 -6.862 -8.807 1.00 98.50 69 ASN A CA 1
ATOM 539 C C . ASN A 1 69 ? -2.311 -7.814 -9.920 1.00 98.50 69 ASN A C 1
ATOM 541 O O . ASN A 1 69 ? -1.612 -7.993 -10.906 1.00 98.50 69 ASN A O 1
ATOM 545 N N . GLU A 1 70 ? -3.513 -8.393 -9.812 1.00 98.12 70 GLU A N 1
ATOM 546 C CA . GLU A 1 70 ? -4.090 -9.224 -10.884 1.00 98.12 70 GLU A CA 1
ATOM 547 C C . GLU A 1 70 ? -4.435 -8.422 -12.151 1.00 98.12 70 GLU A C 1
ATOM 549 O O . GLU A 1 70 ? -4.362 -8.946 -13.264 1.00 98.12 70 GLU A O 1
ATOM 554 N N . LEU A 1 71 ? -4.847 -7.161 -11.988 1.00 98.19 71 LEU A N 1
ATOM 555 C CA . LEU A 1 71 ? -5.272 -6.283 -13.084 1.00 98.19 71 LEU A CA 1
ATOM 556 C C . LEU A 1 71 ? -4.124 -5.437 -13.656 1.00 98.19 71 LEU A C 1
ATOM 558 O O . LEU A 1 71 ? -4.170 -5.027 -14.817 1.00 98.19 71 LEU A O 1
ATOM 562 N N . ASN A 1 72 ? -3.106 -5.143 -12.850 1.00 97.44 72 ASN A N 1
ATOM 563 C CA . ASN A 1 72 ? -1.918 -4.406 -13.251 1.00 97.44 72 ASN A CA 1
ATOM 564 C C . ASN A 1 72 ? -0.940 -5.338 -13.976 1.00 97.44 72 ASN A C 1
ATOM 566 O O . ASN A 1 72 ? -0.569 -6.385 -13.475 1.00 97.44 72 ASN A O 1
ATOM 570 N N . THR A 1 73 ? -0.466 -4.927 -15.150 1.00 96.94 73 THR A N 1
ATOM 571 C CA . THR A 1 73 ? 0.463 -5.731 -15.966 1.00 96.94 73 THR A CA 1
ATOM 572 C C . THR A 1 73 ? 1.936 -5.361 -15.764 1.00 96.94 73 THR A C 1
ATOM 574 O O . THR A 1 73 ? 2.770 -5.680 -16.606 1.00 96.94 73 THR A O 1
ATOM 577 N N . ASP A 1 74 ? 2.243 -4.541 -14.763 1.00 97.94 74 ASP A N 1
ATOM 578 C CA . ASP A 1 74 ? 3.562 -3.941 -14.561 1.00 97.94 74 ASP A CA 1
ATOM 579 C C . ASP A 1 74 ? 4.073 -4.330 -13.179 1.00 97.94 74 ASP A C 1
ATOM 581 O O . ASP A 1 74 ? 3.838 -3.604 -12.211 1.00 97.94 74 ASP A O 1
ATOM 585 N N . ASP A 1 75 ? 4.748 -5.475 -13.115 1.00 97.38 75 ASP A N 1
ATOM 586 C CA . ASP A 1 75 ? 5.175 -6.148 -11.882 1.00 97.38 75 ASP A CA 1
ATOM 587 C C . ASP A 1 75 ? 6.026 -5.258 -10.953 1.00 97.38 75 ASP A C 1
ATOM 589 O O . ASP A 1 75 ? 6.097 -5.484 -9.747 1.00 97.38 75 ASP A O 1
ATOM 593 N N . ASP A 1 76 ? 6.670 -4.203 -11.473 1.00 97.25 76 ASP A N 1
ATOM 594 C CA . ASP A 1 76 ? 7.395 -3.227 -10.643 1.00 97.25 76 ASP A CA 1
ATOM 595 C C 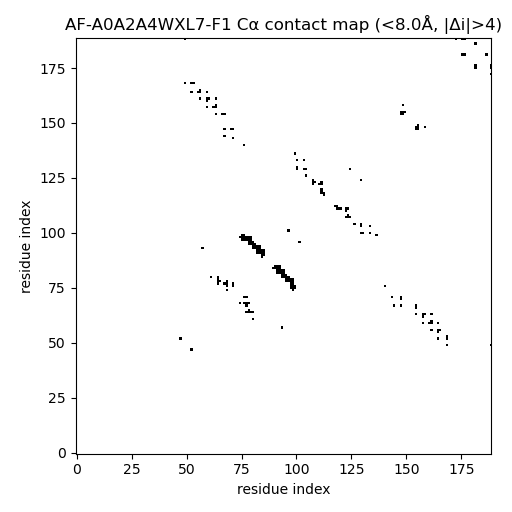. ASP A 1 76 ? 6.465 -2.444 -9.703 1.00 97.25 76 ASP A C 1
ATOM 597 O O . ASP A 1 76 ? 6.915 -1.890 -8.694 1.00 97.25 76 ASP A O 1
ATOM 601 N N . PHE A 1 77 ? 5.177 -2.379 -10.034 1.00 98.44 77 PHE A N 1
ATOM 602 C CA . PHE A 1 77 ? 4.147 -1.681 -9.274 1.00 98.44 77 PHE A CA 1
ATOM 603 C C . PHE A 1 77 ? 3.291 -2.600 -8.423 1.00 98.44 77 PHE A C 1
ATOM 605 O O . PHE A 1 77 ? 2.486 -2.071 -7.655 1.00 98.44 77 PHE A O 1
ATOM 612 N N . ASP A 1 78 ? 3.489 -3.913 -8.508 1.00 98.50 78 ASP A N 1
ATOM 613 C CA . ASP A 1 78 ? 2.800 -4.854 -7.639 1.00 98.50 78 ASP A CA 1
ATOM 614 C C . ASP A 1 78 ? 3.082 -4.518 -6.182 1.00 98.50 78 ASP A C 1
ATOM 616 O O . ASP A 1 78 ? 4.193 -4.123 -5.814 1.00 98.50 78 ASP A O 1
ATOM 620 N N . VAL A 1 79 ? 2.052 -4.638 -5.353 1.00 98.31 79 VAL A N 1
ATOM 621 C CA . VAL A 1 79 ? 2.104 -4.288 -3.939 1.00 98.31 79 VAL A CA 1
ATOM 622 C C . VAL A 1 79 ? 2.058 -5.551 -3.098 1.00 98.31 79 VAL A C 1
ATOM 624 O O . VAL A 1 79 ? 1.093 -6.310 -3.155 1.00 98.31 79 VAL A O 1
ATOM 627 N N . ASP A 1 80 ? 3.097 -5.742 -2.291 1.00 96.25 80 ASP A N 1
ATOM 628 C CA . ASP A 1 80 ? 3.196 -6.826 -1.323 1.00 96.25 80 ASP A CA 1
ATOM 629 C C . ASP A 1 80 ? 2.794 -6.322 0.067 1.00 96.25 80 ASP A C 1
ATOM 631 O O . ASP A 1 80 ? 3.421 -5.418 0.632 1.00 96.25 80 ASP A O 1
ATOM 635 N N . CYS A 1 81 ? 1.727 -6.905 0.609 1.00 95.75 81 CYS A N 1
ATOM 636 C CA . CYS A 1 81 ? 1.243 -6.665 1.960 1.00 95.75 81 CYS A CA 1
ATOM 637 C C . CYS A 1 81 ? 1.770 -7.751 2.895 1.00 95.75 81 CYS A C 1
ATOM 639 O O . CYS A 1 81 ? 1.429 -8.927 2.768 1.00 95.75 81 CYS A O 1
ATOM 641 N N . ARG A 1 82 ? 2.596 -7.355 3.867 1.00 91.00 82 ARG A N 1
ATOM 642 C CA . ARG A 1 82 ? 3.275 -8.298 4.759 1.00 91.00 82 ARG A CA 1
ATOM 643 C C . ARG A 1 82 ? 3.301 -7.829 6.202 1.00 91.00 82 ARG A C 1
ATOM 645 O O . ARG A 1 82 ? 3.262 -6.638 6.519 1.00 91.00 82 ARG A O 1
ATOM 652 N N . LYS A 1 83 ? 3.420 -8.802 7.107 1.00 87.19 83 LYS A N 1
ATOM 653 C CA . LYS A 1 83 ? 3.695 -8.532 8.520 1.00 87.19 83 LYS A CA 1
ATOM 654 C C . LYS A 1 83 ? 5.101 -7.962 8.652 1.00 87.19 83 LYS A C 1
ATOM 656 O O . LYS A 1 83 ? 6.053 -8.537 8.129 1.00 87.19 83 LYS A O 1
ATOM 661 N N . THR A 1 84 ? 5.221 -6.850 9.362 1.00 80.88 84 THR A N 1
ATOM 662 C CA . THR A 1 84 ? 6.503 -6.197 9.623 1.00 80.88 84 THR A CA 1
ATOM 663 C C . THR A 1 84 ? 6.834 -6.307 11.102 1.00 80.88 84 THR A C 1
ATOM 665 O O . THR A 1 84 ? 6.013 -5.992 11.957 1.00 80.88 84 THR A O 1
ATOM 668 N N . ASP A 1 85 ? 8.040 -6.759 11.429 1.00 72.12 85 ASP A N 1
ATOM 669 C CA . ASP A 1 85 ? 8.532 -6.686 12.801 1.00 72.12 85 ASP A CA 1
ATOM 670 C C . ASP A 1 85 ? 9.258 -5.351 12.957 1.00 72.12 85 ASP A C 1
ATOM 672 O O . ASP A 1 85 ? 10.297 -5.113 12.332 1.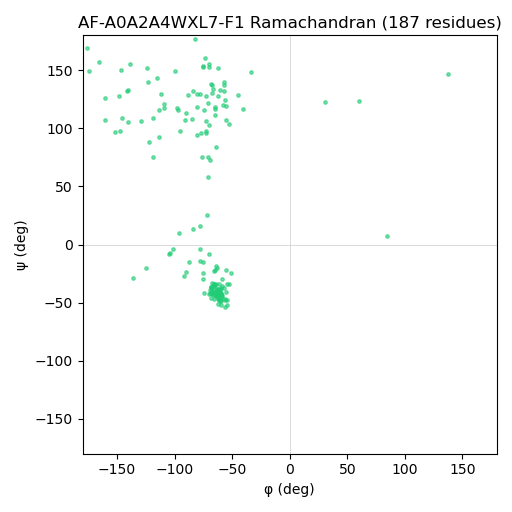00 72.12 85 ASP A O 1
ATOM 676 N N . TYR A 1 86 ? 8.712 -4.446 13.773 1.00 58.72 86 TYR A N 1
ATOM 677 C CA . TYR A 1 86 ? 9.435 -3.222 14.108 1.00 58.72 86 TYR A CA 1
ATOM 678 C C . TYR A 1 86 ? 10.677 -3.628 14.906 1.00 58.72 86 TYR A C 1
ATOM 680 O O . TYR A 1 86 ? 10.551 -4.209 15.988 1.00 58.72 86 TYR A O 1
ATOM 688 N N . THR A 1 87 ? 11.865 -3.359 14.351 1.00 61.62 87 THR A N 1
ATOM 689 C CA . THR A 1 87 ? 13.164 -3.836 14.855 1.00 61.62 87 THR A CA 1
ATOM 690 C C . THR A 1 87 ? 13.245 -3.773 16.382 1.00 61.62 87 THR A C 1
ATOM 692 O O . THR A 1 87 ? 13.187 -2.688 16.962 1.00 61.62 87 THR A O 1
ATOM 695 N N . GLY A 1 88 ? 13.387 -4.933 17.030 1.00 58.19 88 GLY A N 1
ATOM 696 C CA . GLY A 1 88 ? 13.596 -5.038 18.478 1.00 58.19 88 GLY A CA 1
ATOM 697 C C . GLY A 1 88 ? 12.337 -5.013 19.356 1.00 58.19 88 GLY A C 1
ATOM 698 O O . GLY A 1 88 ? 12.475 -4.995 20.577 1.00 58.19 88 GLY A O 1
ATOM 699 N N . SER A 1 89 ? 11.125 -5.040 18.788 1.00 70.44 89 SER A N 1
ATOM 700 C CA . SER A 1 89 ? 9.873 -5.174 19.550 1.00 70.44 89 SER A CA 1
ATOM 701 C C . SER A 1 89 ? 9.033 -6.368 19.077 1.00 70.44 89 SER A C 1
ATOM 703 O O . SER A 1 89 ? 9.070 -6.722 17.906 1.00 70.44 89 SER A O 1
ATOM 705 N N . TYR A 1 90 ? 8.219 -6.956 19.964 1.00 68.69 90 TYR A N 1
ATOM 706 C CA . TYR A 1 90 ? 7.205 -7.969 19.605 1.00 68.69 90 TYR A CA 1
ATOM 707 C C . TYR A 1 90 ? 5.930 -7.356 18.989 1.00 68.69 90 TYR A C 1
ATOM 709 O O . TYR A 1 90 ? 4.871 -7.984 18.974 1.00 68.69 90 TYR A O 1
ATOM 717 N N . ILE A 1 91 ? 5.990 -6.097 18.545 1.00 70.19 91 ILE A N 1
ATOM 718 C CA . ILE A 1 91 ? 4.854 -5.406 17.939 1.00 70.19 91 ILE A CA 1
ATOM 719 C C . ILE A 1 91 ? 4.915 -5.653 16.434 1.00 70.19 91 ILE A C 1
ATOM 721 O O . ILE A 1 91 ? 5.754 -5.085 15.737 1.00 70.19 91 ILE A O 1
ATOM 725 N N . GLN A 1 92 ? 4.005 -6.498 15.956 1.00 71.94 92 GLN A N 1
ATOM 726 C CA . GLN A 1 92 ? 3.842 -6.787 14.535 1.00 71.94 92 GLN A CA 1
ATOM 727 C C . GLN A 1 92 ? 3.027 -5.676 13.867 1.00 71.94 92 GLN A C 1
ATOM 729 O O . GLN A 1 92 ? 1.864 -5.444 14.213 1.00 71.94 92 GLN A O 1
ATOM 734 N N . GLY A 1 93 ? 3.649 -4.993 12.914 1.00 79.94 93 GLY A N 1
ATOM 735 C CA . GLY A 1 93 ? 3.002 -4.131 11.937 1.00 79.94 93 GLY A CA 1
ATOM 736 C C . GLY A 1 93 ? 2.432 -4.926 10.762 1.00 79.94 93 GLY A C 1
ATOM 737 O O . GLY A 1 93 ? 2.550 -6.153 10.679 1.00 79.94 93 GLY A O 1
ATOM 738 N N . HIS A 1 94 ? 1.763 -4.214 9.863 1.00 88.44 94 HIS A N 1
ATOM 739 C CA . HIS A 1 94 ? 1.243 -4.761 8.619 1.00 88.44 94 HIS A CA 1
ATOM 740 C C . HIS A 1 94 ? 1.297 -3.672 7.556 1.00 88.44 94 HIS A C 1
ATOM 742 O O . HIS A 1 94 ? 0.425 -2.797 7.506 1.00 88.44 94 HIS A O 1
ATOM 748 N N . ASP A 1 95 ? 2.344 -3.724 6.745 1.00 90.56 95 ASP A N 1
ATOM 749 C CA . ASP A 1 95 ? 2.658 -2.693 5.769 1.00 90.56 95 ASP A CA 1
ATOM 750 C C . ASP A 1 95 ? 2.554 -3.271 4.360 1.00 90.56 95 ASP A C 1
ATOM 752 O O . ASP A 1 95 ? 2.894 -4.430 4.122 1.00 90.56 95 ASP A O 1
ATOM 756 N N . CYS A 1 96 ? 2.074 -2.444 3.436 1.00 94.88 96 CYS A N 1
ATOM 757 C CA . CYS A 1 96 ? 1.961 -2.778 2.025 1.00 94.88 96 CYS A CA 1
ATOM 758 C C . CYS A 1 96 ? 2.927 -1.895 1.245 1.00 94.88 96 CYS A C 1
ATOM 760 O O . CYS A 1 96 ? 2.774 -0.668 1.246 1.00 94.88 96 CYS A O 1
ATOM 762 N N . TYR A 1 97 ? 3.920 -2.507 0.606 1.00 95.81 97 TYR A N 1
ATOM 763 C CA . TYR A 1 97 ? 4.939 -1.796 -0.158 1.00 95.81 97 TYR A CA 1
ATOM 764 C C . TYR A 1 97 ? 4.989 -2.294 -1.602 1.00 95.81 97 TYR A C 1
ATOM 766 O O . TYR A 1 97 ? 4.870 -3.493 -1.838 1.00 95.81 97 TYR A O 1
ATOM 774 N N . PRO A 1 98 ? 5.161 -1.386 -2.578 1.00 97.94 98 PRO A N 1
ATOM 775 C CA . PRO A 1 98 ? 5.330 -1.787 -3.962 1.00 97.94 98 PRO A CA 1
ATOM 776 C C . PRO A 1 98 ? 6.728 -2.359 -4.220 1.00 97.94 98 PRO A C 1
ATOM 778 O O . PRO A 1 98 ? 7.708 -1.931 -3.599 1.00 97.94 98 PRO A O 1
ATOM 781 N N . VAL A 1 99 ? 6.842 -3.245 -5.208 1.00 98.12 99 VAL A N 1
ATOM 782 C CA . VAL A 1 99 ? 8.101 -3.899 -5.601 1.00 98.12 99 VAL A CA 1
ATOM 783 C C . VAL A 1 99 ? 9.206 -2.887 -5.922 1.00 98.12 99 VAL A C 1
ATOM 785 O O . VAL A 1 99 ? 10.347 -3.074 -5.494 1.00 98.12 99 VAL A O 1
ATOM 788 N N . PHE A 1 100 ? 8.905 -1.777 -6.610 1.00 98.12 100 PHE A N 1
ATOM 789 C CA . PHE A 1 100 ? 9.908 -0.737 -6.883 1.00 98.12 100 PHE A CA 1
ATOM 790 C C . PHE A 1 100 ? 10.522 -0.158 -5.597 1.00 98.12 100 PHE A C 1
ATOM 792 O O . PHE A 1 100 ? 11.711 0.164 -5.565 1.00 98.12 100 PHE A O 1
ATOM 799 N N . PHE A 1 101 ? 9.734 -0.032 -4.524 1.00 97.38 101 PHE A N 1
ATOM 800 C CA . PHE A 1 101 ? 10.213 0.505 -3.255 1.00 97.38 101 PHE A CA 1
ATOM 801 C C . PHE A 1 101 ? 11.094 -0.513 -2.537 1.00 97.38 101 PHE A C 1
ATOM 803 O O . PHE A 1 101 ? 12.162 -0.155 -2.046 1.00 97.38 101 PHE A O 1
ATOM 810 N N . ASP A 1 102 ? 10.706 -1.787 -2.550 1.00 95.19 102 ASP A N 1
ATOM 811 C CA . ASP A 1 102 ? 11.528 -2.864 -2.000 1.00 95.19 102 ASP A CA 1
ATOM 812 C C . ASP A 1 102 ? 12.868 -2.991 -2.726 1.00 95.19 102 ASP A C 1
ATOM 814 O O . ASP A 1 102 ? 13.911 -3.128 -2.083 1.00 95.19 102 ASP A O 1
ATOM 818 N N . LYS A 1 103 ? 12.872 -2.845 -4.057 1.00 96.38 103 LYS A N 1
ATOM 819 C CA . LYS A 1 103 ? 14.103 -2.768 -4.855 1.00 96.38 103 LYS A CA 1
ATOM 820 C C . LYS A 1 103 ? 14.976 -1.588 -4.426 1.00 96.38 103 LYS A C 1
ATOM 822 O O . LYS A 1 103 ? 16.178 -1.764 -4.245 1.00 96.38 103 LYS A O 1
ATOM 827 N N . ALA A 1 104 ? 14.390 -0.413 -4.194 1.00 95.56 104 ALA A N 1
ATOM 828 C CA . ALA A 1 104 ? 15.128 0.758 -3.719 1.00 95.56 104 ALA A CA 1
ATOM 829 C C . ALA A 1 104 ? 15.706 0.563 -2.301 1.00 95.56 104 ALA A C 1
ATOM 831 O O . ALA A 1 104 ? 16.840 0.964 -2.029 1.00 95.56 104 ALA A O 1
ATOM 832 N N . VAL A 1 105 ? 14.970 -0.097 -1.400 1.00 92.12 105 VAL A N 1
ATOM 833 C CA . VAL A 1 105 ? 15.455 -0.469 -0.058 1.00 92.12 105 VAL A CA 1
ATOM 834 C C . VAL A 1 105 ? 16.592 -1.492 -0.136 1.00 92.12 105 VAL A C 1
ATOM 836 O O . VAL A 1 105 ? 17.604 -1.343 0.560 1.00 92.12 105 VAL A O 1
ATOM 839 N N . ALA A 1 106 ? 16.466 -2.498 -1.002 1.00 91.56 106 ALA A N 1
ATOM 840 C CA . ALA A 1 106 ? 17.500 -3.502 -1.224 1.00 91.56 106 ALA A CA 1
ATOM 841 C C . ALA A 1 106 ? 18.771 -2.875 -1.812 1.00 91.56 106 ALA A C 1
ATOM 843 O O . ALA A 1 106 ? 19.860 -3.133 -1.303 1.00 91.56 106 ALA A O 1
ATOM 844 N N . GLN A 1 107 ? 18.634 -1.992 -2.806 1.00 91.31 107 GLN A N 1
ATOM 845 C CA . GLN A 1 107 ? 19.756 -1.265 -3.396 1.00 91.31 107 GLN A CA 1
ATOM 846 C C . GLN A 1 107 ? 20.461 -0.391 -2.358 1.00 91.31 107 GLN A C 1
ATOM 848 O O . GLN A 1 107 ? 21.672 -0.478 -2.219 1.00 91.31 107 GLN A O 1
ATOM 853 N N . ASN A 1 108 ? 19.715 0.378 -1.556 1.00 88.88 108 ASN A N 1
ATOM 854 C CA . ASN A 1 108 ? 20.290 1.180 -0.472 1.00 88.88 108 ASN A CA 1
ATOM 855 C C . ASN A 1 108 ? 21.086 0.324 0.528 1.00 88.88 108 ASN A C 1
ATOM 857 O O . ASN A 1 108 ? 22.128 0.745 1.022 1.00 88.88 108 ASN A O 1
ATOM 861 N N . THR A 1 109 ? 20.604 -0.888 0.811 1.00 85.94 109 THR A N 1
ATOM 862 C CA . THR A 1 109 ? 21.307 -1.840 1.678 1.00 85.94 109 THR A CA 1
ATOM 863 C C . THR A 1 109 ? 22.589 -2.351 1.024 1.00 85.94 109 THR A C 1
ATOM 865 O O . THR A 1 109 ? 23.638 -2.369 1.663 1.00 85.94 109 THR A O 1
ATOM 868 N N . GLN A 1 110 ? 22.530 -2.728 -0.254 1.00 85.50 110 GLN A N 1
ATOM 869 C CA . GLN A 1 110 ? 23.696 -3.184 -1.010 1.00 85.50 110 GLN A CA 1
ATOM 870 C C . GLN A 1 110 ? 24.741 -2.080 -1.168 1.00 85.50 110 GLN A C 1
ATOM 872 O O . GLN A 1 110 ? 25.915 -2.344 -0.953 1.00 85.50 110 GLN A O 1
ATOM 877 N N . ASP A 1 111 ? 24.336 -0.846 -1.460 1.00 84.50 111 ASP A N 1
ATOM 878 C CA . ASP A 1 111 ? 25.238 0.300 -1.599 1.00 84.50 111 ASP A CA 1
ATOM 879 C C . ASP A 1 111 ? 25.990 0.583 -0.291 1.00 84.50 111 ASP A C 1
ATOM 881 O O . ASP A 1 111 ? 27.185 0.879 -0.302 1.00 84.50 111 ASP A O 1
ATOM 885 N N . ALA A 1 112 ? 25.311 0.444 0.849 1.00 80.19 112 ALA A N 1
ATOM 886 C CA . ALA A 1 112 ? 25.907 0.669 2.160 1.00 80.19 112 ALA A CA 1
ATOM 887 C C . ALA A 1 112 ? 26.841 -0.474 2.621 1.00 80.19 112 ALA A C 1
ATOM 889 O O . ALA A 1 112 ? 27.746 -0.230 3.421 1.00 80.19 112 ALA A O 1
ATOM 890 N N . PHE A 1 113 ? 26.657 -1.701 2.112 1.00 75.12 113 PHE A N 1
ATOM 891 C CA . PHE A 1 113 ? 27.493 -2.877 2.426 1.00 75.12 113 PHE A CA 1
ATOM 892 C C . PHE A 1 113 ? 28.468 -3.292 1.305 1.00 75.12 113 PHE A C 1
ATOM 894 O O . PHE A 1 113 ? 29.308 -4.162 1.519 1.00 75.12 113 PHE A O 1
ATOM 901 N N . GLY A 1 114 ? 28.372 -2.699 0.114 1.00 67.62 114 GLY A N 1
ATOM 902 C CA . GLY A 1 114 ? 29.141 -3.065 -1.080 1.00 67.62 114 GLY A CA 1
ATOM 903 C C . GLY A 1 114 ? 30.580 -2.546 -1.091 1.00 67.62 114 GLY A C 1
ATOM 904 O O . GLY A 1 114 ? 31.348 -2.869 -1.996 1.00 67.62 114 GLY A O 1
ATOM 905 N N . PHE A 1 115 ? 30.970 -1.758 -0.087 1.00 58.03 115 PHE A N 1
ATOM 906 C CA . PHE A 1 115 ? 32.349 -1.330 0.114 1.00 58.03 115 PHE A CA 1
ATOM 907 C C . PHE A 1 115 ? 33.084 -2.373 0.965 1.00 58.03 115 PHE A C 1
ATOM 909 O O . PHE A 1 115 ? 32.613 -2.750 2.034 1.00 58.03 115 PHE A O 1
ATOM 916 N N . SER A 1 116 ? 34.254 -2.839 0.519 1.00 56.62 116 SER A N 1
ATOM 917 C CA . SER A 1 116 ? 35.143 -3.726 1.283 1.00 56.62 116 SER A CA 1
ATOM 918 C C . SER A 1 116 ? 35.766 -2.978 2.474 1.00 56.62 116 SER A C 1
ATOM 920 O O . SER A 1 116 ? 36.935 -2.598 2.451 1.00 56.62 116 SER A O 1
ATOM 922 N N . GLY A 1 117 ? 34.950 -2.716 3.493 1.00 58.88 117 GLY A N 1
ATOM 923 C CA . GLY A 1 117 ? 35.260 -1.987 4.719 1.00 58.88 117 GLY A CA 1
ATOM 924 C C . GLY A 1 117 ? 34.058 -2.006 5.675 1.00 58.88 117 GLY A C 1
ATOM 925 O O . GLY A 1 117 ? 32.976 -2.441 5.284 1.00 58.88 117 GLY A O 1
ATOM 926 N N . PRO A 1 118 ? 34.216 -1.589 6.945 1.00 57.06 118 PRO A N 1
ATOM 927 C CA . PRO A 1 118 ? 33.088 -1.493 7.867 1.00 57.06 118 PRO A CA 1
ATOM 928 C C . PRO A 1 118 ? 32.012 -0.563 7.281 1.00 57.06 118 PRO A C 1
ATOM 930 O O . PRO A 1 118 ? 32.370 0.482 6.728 1.00 57.06 118 PRO A O 1
ATOM 933 N N . PRO A 1 119 ? 30.717 -0.920 7.383 1.00 56.31 119 PRO A N 1
ATOM 934 C CA . PRO A 1 119 ? 29.642 -0.123 6.813 1.00 56.31 119 PRO A CA 1
ATOM 935 C C . PRO A 1 119 ? 29.704 1.272 7.423 1.00 56.31 119 PRO A C 1
ATOM 937 O O . PRO A 1 119 ? 29.595 1.437 8.641 1.00 56.31 119 PRO A O 1
ATOM 940 N N . ALA A 1 120 ? 29.888 2.290 6.590 1.00 58.41 120 ALA A N 1
ATOM 941 C CA . ALA A 1 120 ? 29.669 3.645 7.051 1.00 58.41 120 ALA A CA 1
ATOM 942 C C . ALA A 1 120 ? 28.155 3.787 7.250 1.00 58.41 120 ALA A C 1
ATOM 944 O O . ALA A 1 120 ? 27.387 3.879 6.295 1.00 58.41 120 ALA A O 1
ATOM 945 N N . MET A 1 121 ? 27.729 3.735 8.516 1.00 58.19 121 MET A N 1
ATOM 946 C CA . MET A 1 121 ? 26.327 3.851 8.940 1.00 58.19 121 MET A CA 1
ATOM 947 C C . MET A 1 121 ? 25.634 5.086 8.338 1.00 58.19 121 MET A C 1
ATOM 949 O O . MET A 1 121 ? 24.423 5.072 8.139 1.00 58.19 121 MET A O 1
ATOM 953 N N . ASP A 1 122 ? 26.413 6.108 7.974 1.00 62.34 122 ASP A N 1
ATOM 954 C CA . ASP A 1 122 ? 25.972 7.332 7.302 1.00 62.34 122 ASP A CA 1
ATOM 955 C C . ASP A 1 122 ? 25.387 7.107 5.892 1.00 62.34 122 ASP A C 1
ATOM 957 O O . ASP A 1 122 ? 24.659 7.965 5.392 1.00 62.34 122 ASP A O 1
ATOM 961 N N . PHE A 1 123 ? 25.653 5.964 5.245 1.00 64.69 123 PHE A N 1
ATOM 962 C CA . PHE A 1 123 ? 25.088 5.636 3.929 1.00 64.69 123 PHE A CA 1
ATOM 963 C C . PHE A 1 123 ? 23.719 4.951 4.002 1.00 64.69 123 PHE A C 1
ATOM 965 O O . PHE A 1 123 ? 23.002 4.935 3.000 1.00 64.69 123 PHE A O 1
ATOM 972 N N . PHE A 1 124 ? 23.307 4.436 5.168 1.00 78.25 124 PHE A N 1
ATOM 973 C CA . PHE A 1 124 ? 21.982 3.836 5.318 1.00 78.25 124 PHE A CA 1
ATOM 974 C C . PHE A 1 124 ? 20.901 4.909 5.329 1.00 78.25 124 PHE A C 1
ATOM 976 O O . PHE A 1 124 ? 20.571 5.502 6.360 1.00 78.25 124 PHE A O 1
ATOM 983 N N . LYS A 1 125 ? 20.273 5.130 4.173 1.00 86.44 125 LYS A N 1
ATOM 984 C CA . LYS A 1 125 ? 19.092 5.988 4.110 1.00 86.44 125 LYS A CA 1
ATOM 985 C C . LYS A 1 125 ? 17.945 5.331 4.869 1.00 86.44 125 LYS A C 1
ATOM 987 O O . LYS A 1 125 ? 17.640 4.154 4.679 1.00 86.44 125 LYS A O 1
ATOM 992 N N . SER A 1 126 ? 17.262 6.119 5.694 1.00 88.62 126 SER A N 1
ATOM 993 C CA . SER A 1 126 ? 15.992 5.694 6.288 1.00 88.62 126 SER A CA 1
ATOM 994 C C . SER A 1 126 ? 14.934 5.453 5.204 1.00 88.62 126 SER A C 1
ATOM 996 O O . SER A 1 126 ? 14.927 6.134 4.175 1.00 88.62 126 SER A O 1
ATOM 998 N N . GLN A 1 127 ? 13.974 4.560 5.465 1.00 88.69 127 GLN A N 1
ATOM 999 C CA . GLN A 1 127 ? 12.853 4.298 4.549 1.00 88.69 127 GLN A CA 1
ATOM 1000 C C . GLN A 1 127 ? 12.097 5.575 4.144 1.00 88.69 127 GLN A C 1
ATOM 1002 O O . GLN A 1 127 ? 11.675 5.705 3.000 1.00 88.69 127 GLN A O 1
ATOM 1007 N N . ARG A 1 128 ? 11.987 6.564 5.045 1.00 90.94 128 ARG A N 1
ATOM 1008 C CA . ARG A 1 128 ? 11.389 7.875 4.741 1.00 90.94 128 ARG A CA 1
ATOM 1009 C C . ARG A 1 128 ? 12.133 8.598 3.615 1.00 90.94 128 ARG A C 1
ATOM 1011 O O . ARG A 1 128 ? 11.501 9.172 2.733 1.00 90.94 128 ARG A O 1
ATOM 1018 N N . VAL A 1 129 ? 13.465 8.594 3.658 1.00 93.25 129 VAL A N 1
ATOM 1019 C CA . VAL A 1 129 ? 14.299 9.233 2.630 1.00 93.25 129 VAL A CA 1
ATOM 1020 C C . VAL A 1 129 ? 14.160 8.491 1.304 1.00 93.25 129 VAL A C 1
ATOM 1022 O O . VAL A 1 129 ? 13.994 9.139 0.274 1.00 93.25 129 VAL A O 1
ATOM 1025 N N . ILE A 1 130 ? 14.152 7.156 1.329 1.00 94.44 130 ILE A N 1
ATOM 1026 C CA . ILE A 1 130 ? 13.945 6.334 0.127 1.00 94.44 130 ILE A CA 1
ATOM 1027 C C . ILE A 1 130 ? 12.569 6.628 -0.481 1.00 94.44 130 ILE A C 1
ATOM 1029 O O . ILE A 1 130 ? 12.463 6.899 -1.669 1.00 94.44 130 ILE A O 1
ATOM 1033 N N . MET A 1 131 ? 11.519 6.701 0.339 1.00 94.38 131 MET A N 1
ATOM 1034 C CA . MET A 1 131 ? 10.165 7.019 -0.119 1.00 94.38 131 MET A CA 1
ATOM 1035 C C . MET A 1 131 ? 10.088 8.407 -0.768 1.00 94.38 131 MET A C 1
ATOM 1037 O O . MET A 1 131 ? 9.405 8.589 -1.774 1.00 94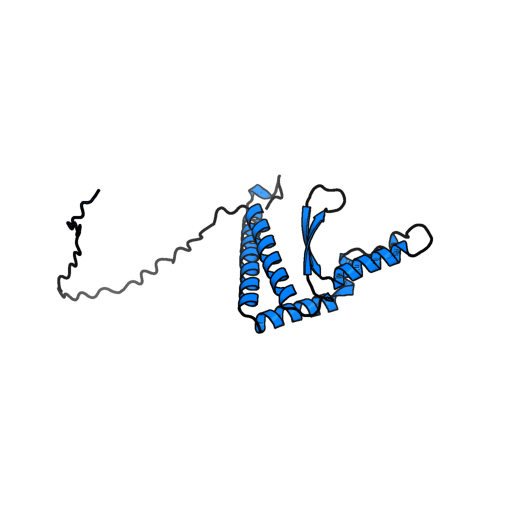.38 131 MET A O 1
ATOM 1041 N N . MET A 1 132 ? 10.813 9.388 -0.223 1.00 95.62 132 MET A N 1
ATOM 1042 C CA . MET A 1 132 ? 10.911 10.725 -0.809 1.00 95.62 132 MET A CA 1
ATOM 1043 C C . MET A 1 132 ? 11.657 10.722 -2.153 1.00 95.62 132 MET A C 1
ATOM 1045 O O . MET A 1 132 ? 11.291 11.487 -3.048 1.00 95.62 132 MET A O 1
ATOM 1049 N N . GLN A 1 133 ? 12.676 9.872 -2.305 1.00 95.81 133 GLN A N 1
ATOM 1050 C CA . GLN A 1 133 ? 13.410 9.686 -3.562 1.00 95.81 133 GLN A CA 1
ATOM 1051 C C . GLN A 1 133 ? 12.535 8.996 -4.619 1.00 95.81 133 GLN A C 1
ATOM 1053 O O . GLN A 1 133 ? 12.488 9.445 -5.760 1.00 95.81 133 GLN A O 1
ATOM 1058 N N . GLU A 1 134 ? 11.729 8.020 -4.205 1.00 97.50 134 GLU A N 1
ATOM 1059 C CA . GLU A 1 134 ? 10.800 7.268 -5.057 1.00 97.50 134 GLU A CA 1
ATOM 1060 C C . GLU A 1 134 ? 9.436 7.957 -5.270 1.00 97.50 134 GLU A C 1
ATOM 1062 O O . GLU A 1 134 ? 8.482 7.353 -5.768 1.00 97.50 134 GLU A O 1
ATOM 1067 N N . ARG A 1 135 ? 9.300 9.245 -4.915 1.00 97.38 135 ARG A N 1
ATOM 1068 C CA . ARG A 1 135 ? 8.014 9.972 -4.958 1.00 97.38 135 ARG A CA 1
ATOM 1069 C C . ARG A 1 135 ? 7.315 9.916 -6.323 1.00 97.38 135 ARG A C 1
ATOM 1071 O O . ARG A 1 135 ? 6.088 9.916 -6.380 1.00 97.38 135 ARG A O 1
ATOM 1078 N N . SER A 1 136 ? 8.084 9.901 -7.414 1.00 98.25 136 SER A N 1
ATOM 1079 C CA . SER A 1 136 ? 7.567 9.831 -8.785 1.00 98.25 136 SER A CA 1
ATOM 1080 C C . SER A 1 136 ? 6.946 8.468 -9.071 1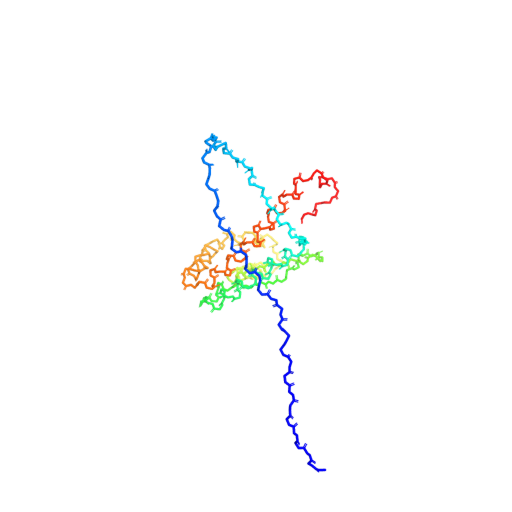.00 98.25 136 SER A C 1
ATOM 1082 O O . SER A 1 136 ? 5.857 8.411 -9.636 1.00 98.25 136 SER A O 1
ATOM 1084 N N . ASN A 1 137 ? 7.577 7.382 -8.625 1.00 98.31 137 ASN A N 1
ATOM 1085 C CA . ASN A 1 137 ? 7.021 6.038 -8.737 1.00 98.31 137 ASN A CA 1
ATOM 1086 C C . ASN A 1 137 ? 5.781 5.885 -7.852 1.00 98.31 137 ASN A C 1
ATOM 1088 O O . ASN A 1 137 ? 4.753 5.417 -8.328 1.00 98.31 137 ASN A O 1
ATOM 1092 N N . PHE A 1 138 ? 5.771 6.436 -6.636 1.00 98.31 138 PHE A N 1
ATOM 1093 C CA . PHE A 1 138 ? 4.534 6.497 -5.846 1.00 98.31 138 PHE A CA 1
ATOM 1094 C C . PHE A 1 138 ? 3.421 7.324 -6.514 1.00 98.31 138 PHE A C 1
ATOM 1096 O O . PHE A 1 138 ? 2.241 7.014 -6.355 1.00 98.31 138 PHE A O 1
ATOM 1103 N N . ALA A 1 139 ? 3.745 8.392 -7.247 1.00 98.38 139 ALA A N 1
ATOM 1104 C CA . ALA A 1 139 ? 2.748 9.133 -8.024 1.00 98.38 139 ALA A CA 1
ATOM 1105 C C . ALA A 1 139 ? 2.208 8.294 -9.195 1.00 98.38 139 ALA A C 1
ATOM 1107 O O . ALA A 1 139 ? 0.998 8.249 -9.404 1.00 98.38 139 ALA A O 1
ATOM 1108 N N . ARG A 1 140 ? 3.083 7.568 -9.904 1.00 98.44 140 ARG A N 1
ATOM 1109 C CA . ARG A 1 140 ? 2.698 6.634 -10.975 1.00 98.44 140 ARG A CA 1
ATOM 1110 C C . ARG A 1 140 ? 1.823 5.491 -10.461 1.00 98.44 140 ARG A C 1
ATOM 1112 O O . ARG A 1 140 ? 0.829 5.179 -11.105 1.00 98.44 140 ARG A O 1
ATOM 1119 N N . LEU A 1 141 ? 2.141 4.928 -9.293 1.00 98.50 141 LEU A N 1
ATOM 1120 C CA . LEU A 1 141 ? 1.325 3.902 -8.639 1.00 98.50 141 LEU A CA 1
ATOM 1121 C C . LEU A 1 141 ? -0.105 4.403 -8.413 1.00 98.50 141 LEU A C 1
ATOM 1123 O O . LEU A 1 141 ? -1.055 3.730 -8.793 1.00 98.50 141 LEU A O 1
ATOM 1127 N N . ARG A 1 142 ? -0.269 5.620 -7.873 1.00 97.88 142 ARG A N 1
ATOM 1128 C CA . ARG A 1 142 ? -1.601 6.218 -7.672 1.00 97.88 142 ARG A CA 1
ATOM 1129 C C . ARG A 1 142 ? -2.374 6.357 -8.979 1.00 97.88 142 ARG A C 1
ATOM 1131 O O . ARG A 1 142 ? -3.553 6.033 -9.013 1.00 97.88 142 ARG A O 1
ATOM 1138 N N . VAL A 1 143 ? -1.721 6.811 -10.050 1.00 98.38 143 VAL A N 1
ATOM 1139 C CA . VAL A 1 143 ? -2.360 6.919 -11.372 1.00 98.38 143 VAL A CA 1
ATOM 1140 C C . VAL A 1 143 ? -2.788 5.545 -11.892 1.00 98.38 143 VAL A C 1
ATOM 1142 O O . VAL A 1 143 ? -3.902 5.418 -12.383 1.00 98.38 143 VAL A O 1
ATOM 1145 N N . LYS A 1 144 ? -1.954 4.508 -11.742 1.00 98.44 144 LYS A N 1
ATOM 1146 C CA . LYS A 1 144 ? -2.305 3.132 -12.134 1.00 98.44 144 LYS A CA 1
ATOM 1147 C C . LYS A 1 144 ? -3.528 2.615 -11.377 1.00 98.44 144 LYS A C 1
ATOM 1149 O O . LYS A 1 144 ? -4.463 2.145 -12.011 1.00 98.44 144 LYS A O 1
ATOM 1154 N N . VAL A 1 145 ? -3.545 2.765 -10.050 1.00 98.38 145 VAL A N 1
ATOM 1155 C CA . VAL A 1 145 ? -4.697 2.389 -9.210 1.00 98.38 145 VAL A CA 1
ATOM 1156 C C . VAL A 1 145 ? -5.965 3.103 -9.688 1.00 98.38 145 VAL A C 1
ATOM 1158 O O . VAL A 1 145 ? -6.995 2.467 -9.882 1.00 98.38 145 VAL A O 1
ATOM 1161 N N . LEU A 1 146 ? -5.891 4.414 -9.938 1.00 98.00 146 LEU A N 1
ATOM 1162 C CA . LEU A 1 146 ? -7.043 5.190 -10.403 1.00 98.00 146 LEU A CA 1
ATOM 1163 C C . LEU A 1 146 ? -7.521 4.768 -11.796 1.00 98.00 146 LEU A C 1
ATOM 1165 O O . LEU A 1 146 ? -8.724 4.655 -12.005 1.00 98.00 146 LEU A O 1
ATOM 1169 N N . ASN A 1 147 ? -6.611 4.509 -12.735 1.00 98.19 147 ASN A N 1
ATOM 1170 C CA . ASN A 1 147 ? -6.983 4.058 -14.077 1.00 98.19 147 ASN A CA 1
ATOM 1171 C C . ASN A 1 147 ? -7.701 2.705 -14.031 1.00 98.19 147 ASN A C 1
ATOM 1173 O O . ASN A 1 147 ? -8.757 2.563 -14.639 1.00 98.19 147 ASN A O 1
ATOM 1177 N N . ILE A 1 148 ? -7.192 1.752 -13.241 1.00 98.38 148 ILE A N 1
ATOM 1178 C CA . ILE A 1 148 ? -7.855 0.454 -13.060 1.00 98.38 148 ILE A CA 1
ATOM 1179 C C . ILE A 1 148 ? -9.247 0.645 -12.443 1.00 98.38 148 ILE A C 1
ATOM 1181 O O . ILE A 1 148 ? -10.194 0.002 -12.879 1.00 98.38 148 ILE A O 1
ATOM 1185 N N . ALA A 1 149 ? -9.414 1.565 -11.489 1.00 98.12 149 ALA A N 1
ATOM 1186 C CA . ALA A 1 149 ? -10.725 1.860 -10.901 1.00 98.12 149 ALA A CA 1
ATOM 1187 C C . ALA A 1 149 ? -11.711 2.489 -11.898 1.00 98.12 149 ALA A C 1
ATOM 1189 O O . ALA A 1 149 ? -12.906 2.220 -11.838 1.00 98.12 149 ALA A O 1
ATOM 1190 N N . ILE A 1 150 ? -11.228 3.311 -12.831 1.00 98.06 150 ILE A N 1
ATOM 1191 C CA . ILE A 1 150 ? -12.066 3.893 -13.889 1.00 98.06 150 ILE A CA 1
ATOM 1192 C C . ILE A 1 150 ? -12.540 2.810 -14.869 1.00 98.06 150 ILE A C 1
ATOM 1194 O O . ILE A 1 150 ? -13.665 2.874 -15.362 1.00 98.06 150 ILE A O 1
ATOM 1198 N N . GLU A 1 151 ? -11.692 1.823 -15.153 1.00 97.50 151 GLU A N 1
ATOM 1199 C CA . GLU A 1 151 ? -11.946 0.782 -16.156 1.00 97.50 151 GLU A CA 1
ATOM 1200 C C . GLU A 1 151 ? -12.662 -0.455 -15.587 1.00 97.50 151 GLU A C 1
ATOM 1202 O O . GLU A 1 151 ? -13.323 -1.183 -16.330 1.00 97.50 151 GLU A O 1
ATOM 1207 N N . ASN A 1 152 ? -12.559 -0.696 -14.278 1.00 98.38 152 ASN A N 1
ATOM 1208 C CA . ASN A 1 152 ? -13.092 -1.875 -13.603 1.00 98.38 152 ASN A CA 1
ATOM 1209 C C . ASN A 1 152 ? -13.934 -1.475 -12.380 1.00 98.38 152 ASN A C 1
ATOM 1211 O O . ASN A 1 152 ? -13.410 -1.108 -11.327 1.00 98.38 152 ASN A O 1
ATOM 1215 N N . ASN A 1 153 ? -15.258 -1.600 -12.511 1.00 98.00 153 ASN A N 1
ATOM 1216 C CA . ASN A 1 153 ? -16.205 -1.265 -11.447 1.00 98.00 153 ASN A CA 1
ATOM 1217 C C . ASN A 1 153 ? -16.030 -2.136 -10.194 1.00 98.00 153 ASN A C 1
ATOM 1219 O O . ASN A 1 153 ? -16.096 -1.614 -9.092 1.00 98.00 153 ASN A O 1
ATOM 1223 N N . ALA A 1 154 ? -15.743 -3.431 -10.342 1.00 98.19 154 ALA A N 1
ATOM 1224 C CA . ALA A 1 154 ? -15.527 -4.319 -9.202 1.00 98.19 154 ALA A CA 1
ATOM 1225 C C . ALA A 1 154 ? -14.267 -3.939 -8.396 1.00 98.19 154 ALA A C 1
ATOM 1227 O O . ALA A 1 154 ? -14.245 -4.053 -7.167 1.00 98.19 154 ALA A O 1
ATOM 1228 N N . PHE A 1 155 ? -13.225 -3.442 -9.069 1.00 98.44 155 PHE A N 1
ATOM 1229 C CA . PHE A 1 155 ? -12.053 -2.882 -8.403 1.00 98.44 155 PHE A CA 1
ATOM 1230 C C . PHE A 1 155 ? -12.377 -1.550 -7.718 1.00 98.44 155 PHE A C 1
ATOM 1232 O O . PHE A 1 155 ? -11.970 -1.336 -6.576 1.00 98.44 155 PHE A O 1
ATOM 1239 N N . ALA A 1 156 ? -13.147 -0.677 -8.376 1.00 98.38 156 ALA A N 1
ATOM 1240 C CA . ALA A 1 156 ? -13.617 0.570 -7.775 1.00 98.38 156 ALA A CA 1
ATOM 1241 C C . ALA A 1 156 ? -14.439 0.320 -6.501 1.00 98.38 156 ALA A C 1
ATOM 1243 O O . ALA A 1 156 ? -14.173 0.948 -5.479 1.00 98.38 156 ALA A O 1
ATOM 1244 N N . ASP A 1 157 ? -15.364 -0.641 -6.532 1.00 98.31 157 ASP A N 1
ATOM 1245 C CA . ASP A 1 157 ? -16.158 -1.047 -5.369 1.00 98.31 157 ASP A CA 1
ATOM 1246 C C . ASP A 1 157 ? -15.247 -1.540 -4.233 1.00 98.31 157 ASP A C 1
ATOM 1248 O O . ASP A 1 157 ? -15.398 -1.137 -3.084 1.00 98.31 157 ASP A O 1
ATOM 1252 N N . THR A 1 158 ? -14.215 -2.325 -4.557 1.00 98.12 158 THR A N 1
ATOM 1253 C CA . THR A 1 158 ? -13.239 -2.811 -3.567 1.00 98.12 158 THR A CA 1
ATOM 1254 C C . THR A 1 158 ? -12.419 -1.673 -2.934 1.00 98.12 158 THR A C 1
ATOM 1256 O O . THR A 1 158 ? -12.097 -1.728 -1.746 1.00 98.12 158 THR A O 1
ATOM 1259 N N . LEU A 1 159 ? -12.095 -0.616 -3.687 1.00 97.69 159 LEU A N 1
ATOM 1260 C CA . LEU A 1 159 ? -11.465 0.590 -3.135 1.00 97.69 159 LEU A CA 1
ATOM 1261 C C . LEU A 1 159 ? -12.411 1.375 -2.216 1.00 97.69 159 LEU A C 1
ATOM 1263 O O . LEU A 1 159 ? -11.962 1.918 -1.203 1.00 97.69 159 LEU A O 1
ATOM 1267 N N . LEU A 1 160 ? -13.700 1.445 -2.560 1.00 97.69 160 LEU A N 1
ATOM 1268 C CA . LEU A 1 160 ? -14.715 2.092 -1.729 1.00 97.69 160 LEU A CA 1
ATOM 1269 C C . LEU A 1 160 ? -14.919 1.334 -0.411 1.00 97.69 160 LEU A C 1
ATOM 1271 O O . LEU A 1 160 ? -14.933 1.975 0.638 1.00 97.69 160 LEU A O 1
ATOM 1275 N N . ASP A 1 161 ? -14.949 -0.002 -0.446 1.00 96.75 161 ASP A N 1
ATOM 1276 C CA . ASP A 1 161 ? -15.011 -0.850 0.753 1.00 96.75 161 ASP A CA 1
ATOM 1277 C C . ASP A 1 161 ? -13.865 -0.524 1.729 1.00 96.75 161 ASP A C 1
ATOM 1279 O O . ASP A 1 161 ? -14.086 -0.321 2.925 1.00 96.75 161 ASP A O 1
ATOM 1283 N N . LEU A 1 162 ? -12.624 -0.436 1.225 1.00 97.12 162 LEU A N 1
ATOM 1284 C CA . LEU A 1 162 ? -11.470 -0.052 2.045 1.00 97.12 162 LEU A CA 1
ATOM 1285 C C . LEU A 1 162 ? -11.663 1.344 2.648 1.00 97.12 162 LEU A C 1
ATOM 1287 O O . LEU A 1 162 ? -11.436 1.543 3.844 1.00 97.12 162 LEU A O 1
ATOM 1291 N N . HIS A 1 163 ? -12.092 2.304 1.829 1.00 97.00 163 HIS A N 1
ATOM 1292 C CA . HIS A 1 163 ? -12.279 3.677 2.270 1.00 97.00 163 HIS A CA 1
ATOM 1293 C C . HIS A 1 163 ? -13.355 3.805 3.360 1.00 97.00 163 HIS A C 1
ATOM 1295 O O . HIS A 1 163 ? -13.171 4.577 4.303 1.00 97.00 163 HIS A O 1
ATOM 1301 N N . ASP A 1 164 ? -14.447 3.047 3.279 1.00 96.12 164 ASP A N 1
ATOM 1302 C CA . ASP A 1 164 ? -15.518 3.085 4.275 1.00 96.12 164 ASP A CA 1
ATOM 1303 C C . ASP A 1 164 ? -15.049 2.568 5.643 1.00 96.12 164 ASP A C 1
ATOM 1305 O O . ASP A 1 164 ? -15.297 3.217 6.666 1.00 96.12 164 ASP A O 1
ATOM 1309 N N . VAL A 1 165 ? -14.285 1.470 5.678 1.00 94.94 165 VAL A N 1
ATOM 1310 C CA . VAL A 1 165 ? -13.719 0.947 6.935 1.00 94.94 165 VAL A CA 1
ATOM 1311 C C . VAL A 1 165 ? -12.657 1.897 7.508 1.00 94.94 165 VAL A C 1
ATOM 1313 O O . VAL A 1 165 ? -12.616 2.126 8.721 1.00 94.94 165 VAL A O 1
ATOM 1316 N N . GLU A 1 166 ? -11.808 2.491 6.662 1.00 95.31 166 GLU A N 1
ATOM 1317 C CA . GLU A 1 166 ? -10.825 3.491 7.101 1.00 95.31 166 GLU A CA 1
ATOM 1318 C C . GLU A 1 166 ? -11.505 4.740 7.685 1.00 95.31 166 GLU A C 1
ATOM 1320 O O . GLU A 1 166 ? -11.080 5.244 8.731 1.00 95.31 166 GLU A O 1
ATOM 1325 N N . ARG A 1 167 ? -12.596 5.208 7.064 1.00 95.50 167 ARG A N 1
ATOM 1326 C CA . ARG A 1 167 ? -13.366 6.367 7.537 1.00 95.50 167 ARG A CA 1
ATOM 1327 C C . ARG A 1 167 ? -14.014 6.093 8.891 1.00 95.50 167 ARG A C 1
ATOM 1329 O O . ARG A 1 167 ? -13.934 6.939 9.781 1.00 95.50 167 ARG A O 1
ATOM 1336 N N . GLU A 1 168 ? -14.599 4.911 9.069 1.00 92.94 168 GLU A N 1
ATOM 1337 C CA . GLU A 1 168 ? -15.197 4.497 10.341 1.00 92.94 168 GLU A CA 1
ATOM 1338 C C . GLU A 1 168 ? -14.149 4.427 11.462 1.00 92.94 168 GLU A C 1
ATOM 1340 O O . GLU A 1 168 ? -14.366 4.919 12.574 1.00 92.94 168 GLU A O 1
ATOM 1345 N N . TYR A 1 169 ? -12.971 3.868 11.173 1.00 92.44 169 TYR A N 1
ATOM 1346 C CA . TYR A 1 169 ? -11.875 3.824 12.137 1.00 92.44 169 TYR A CA 1
ATOM 1347 C C . TYR A 1 169 ? -11.408 5.220 12.556 1.00 92.44 169 TYR A C 1
ATOM 1349 O O . TYR A 1 169 ? -11.268 5.472 13.758 1.00 92.44 169 TYR A O 1
ATOM 1357 N N . GLU A 1 170 ? -11.187 6.132 11.605 1.00 92.88 170 GLU A N 1
ATOM 1358 C CA . GLU A 1 170 ? -10.754 7.497 11.923 1.00 92.88 170 GLU A CA 1
ATOM 1359 C C . GLU A 1 170 ? -11.840 8.278 12.672 1.00 92.88 170 GLU A C 1
ATOM 1361 O O . GLU A 1 170 ? -11.539 8.886 13.701 1.00 92.88 170 GLU A O 1
ATOM 1366 N N . TYR A 1 171 ? -13.109 8.166 12.267 1.00 91.75 171 TYR A N 1
ATOM 1367 C CA . TYR A 1 171 ? -14.231 8.755 13.003 1.00 91.75 171 TYR A CA 1
ATOM 1368 C C . TYR A 1 171 ? -14.238 8.290 14.465 1.00 91.75 171 TYR A C 1
ATOM 1370 O O . TYR A 1 171 ? -14.224 9.100 15.397 1.00 91.75 171 TYR A O 1
ATOM 1378 N N . ARG A 1 172 ? -14.184 6.976 14.700 1.00 88.31 172 ARG A N 1
ATOM 1379 C CA . ARG A 1 172 ? -14.208 6.418 16.058 1.00 88.31 172 ARG A CA 1
ATOM 1380 C C . ARG A 1 172 ? -12.979 6.779 16.874 1.00 88.31 172 ARG A C 1
ATOM 1382 O O . ARG A 1 172 ? -13.090 7.003 18.084 1.00 88.31 172 ARG A O 1
ATOM 1389 N N . LYS A 1 173 ? -11.816 6.854 16.233 1.00 88.62 173 LYS A N 1
ATOM 1390 C CA . LYS A 1 173 ? -10.569 7.309 16.848 1.00 88.62 173 LYS A CA 1
ATOM 1391 C C . LYS A 1 173 ? -10.695 8.759 17.301 1.00 88.62 173 LYS A C 1
ATOM 1393 O O . LYS A 1 173 ? -10.399 9.037 18.458 1.00 88.62 173 LYS A O 1
ATOM 13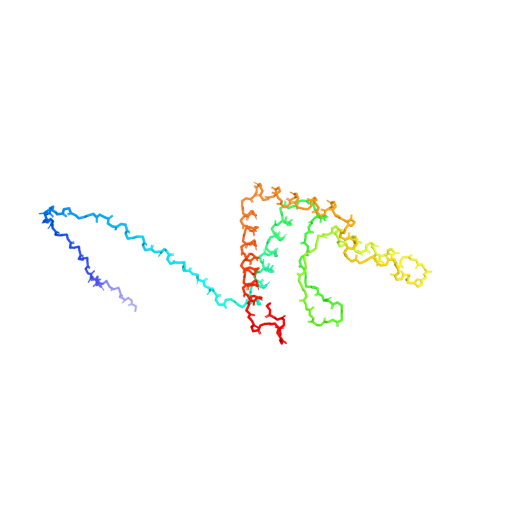98 N N . GLU A 1 174 ? -11.219 9.658 16.472 1.00 88.62 174 GLU A N 1
ATOM 1399 C CA . GLU A 1 174 ? -11.480 11.047 16.868 1.00 88.62 174 GLU A CA 1
ATOM 1400 C C . GLU A 1 174 ? -12.454 11.146 18.048 1.00 88.62 174 GLU A C 1
ATOM 1402 O O . GLU A 1 174 ? -12.197 11.891 18.997 1.00 88.62 174 GLU A O 1
ATOM 1407 N N . GLN A 1 175 ? -13.547 10.375 18.037 1.00 86.94 175 GLN A N 1
ATOM 1408 C CA . GLN A 1 175 ? -14.500 10.353 19.153 1.00 86.94 175 GLN A CA 1
ATOM 1409 C C . GLN A 1 175 ? -13.863 9.832 20.446 1.00 86.94 175 GLN A C 1
ATOM 1411 O O . GLN A 1 175 ? -14.106 10.373 21.524 1.00 86.94 175 GLN A O 1
ATOM 1416 N N . CYS A 1 176 ? -13.020 8.801 20.355 1.00 83.00 176 CYS A N 1
ATOM 1417 C CA . CYS A 1 176 ? -12.261 8.274 21.486 1.00 83.00 176 CYS A CA 1
ATOM 1418 C C . CYS A 1 176 ? -11.294 9.324 22.055 1.00 83.00 176 CYS A C 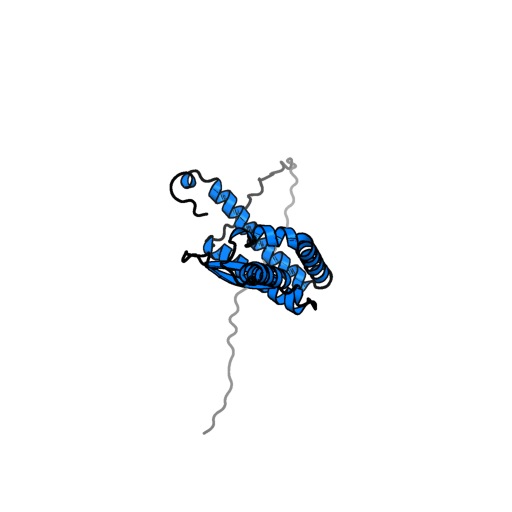1
ATOM 1420 O O . CYS A 1 176 ? -11.281 9.553 23.264 1.00 83.00 176 CYS A O 1
ATOM 1422 N N . MET A 1 177 ? -10.567 10.031 21.185 1.00 81.25 177 MET A N 1
ATOM 1423 C CA . MET A 1 177 ? -9.610 11.071 21.575 1.00 81.25 177 MET A CA 1
ATOM 1424 C C . MET A 1 177 ? -10.266 12.301 22.226 1.00 81.25 177 MET A C 1
ATOM 1426 O O . MET A 1 177 ? -9.605 13.003 22.988 1.00 81.25 177 MET A O 1
ATOM 1430 N N . LYS A 1 178 ? -11.557 12.561 21.973 1.00 83.38 178 LYS A N 1
ATOM 1431 C CA . LYS A 1 178 ? -12.329 13.651 22.606 1.00 83.38 178 LYS A CA 1
ATOM 1432 C C . LYS A 1 178 ? -12.781 13.332 24.039 1.00 83.38 178 LYS A C 1
ATOM 1434 O O . LYS A 1 178 ? -13.207 14.239 24.754 1.00 83.38 178 LYS A O 1
ATOM 1439 N N . LYS A 1 179 ? -12.716 12.070 24.485 1.00 76.12 179 LYS A N 1
ATOM 1440 C CA . LYS A 1 179 ? -13.190 11.680 25.822 1.00 76.12 179 LYS A CA 1
ATOM 1441 C C . LYS A 1 179 ? -12.165 12.067 26.902 1.00 76.12 179 LYS A C 1
ATOM 1443 O O . LYS A 1 179 ? -11.006 11.659 26.820 1.00 76.12 179 LYS A O 1
ATOM 1448 N N . PRO A 1 180 ? -12.579 12.762 27.980 1.00 65.25 180 PRO A N 1
ATOM 1449 C CA . PRO A 1 180 ? -11.665 13.245 29.022 1.00 65.25 180 PRO A CA 1
ATOM 1450 C C . PRO A 1 180 ? -10.939 12.119 29.782 1.00 65.25 180 PRO A C 1
ATOM 1452 O O . PRO A 1 180 ? -9.871 12.348 30.344 1.00 65.25 180 PRO A O 1
ATOM 1455 N N . ALA A 1 181 ? -11.463 10.885 29.750 1.00 56.34 181 ALA A N 1
ATOM 1456 C CA . ALA A 1 181 ? -10.886 9.716 30.424 1.00 56.34 181 ALA A CA 1
ATOM 1457 C C . ALA A 1 181 ? -9.566 9.206 29.806 1.00 56.34 181 ALA A C 1
ATOM 1459 O O . ALA A 1 181 ? -8.914 8.330 30.369 1.00 56.34 181 ALA A O 1
ATOM 1460 N N . PHE A 1 182 ? -9.158 9.741 28.655 1.00 52.16 182 PHE A N 1
ATOM 1461 C CA . PHE A 1 182 ? -8.029 9.228 27.885 1.00 52.16 182 PHE A CA 1
ATOM 1462 C C . PHE A 1 182 ? -6.752 10.076 27.994 1.00 52.16 182 PHE A C 1
ATOM 1464 O O . PHE A 1 182 ? -5.682 9.678 27.534 1.00 52.16 182 PHE A O 1
ATOM 1471 N N . LEU A 1 183 ? -6.831 11.241 28.640 1.00 51.28 183 LEU A N 1
ATOM 1472 C CA . LEU A 1 183 ? -5.709 12.177 28.688 1.00 51.28 183 LEU A CA 1
ATOM 1473 C C . LEU A 1 183 ? -4.578 11.761 29.640 1.00 51.28 183 LEU A C 1
ATOM 1475 O O . LEU A 1 183 ? -3.490 12.315 29.521 1.00 51.28 183 LEU A O 1
ATOM 1479 N N . PHE A 1 184 ? -4.789 10.797 30.549 1.00 51.19 184 PHE A N 1
ATOM 1480 C CA . PHE A 1 184 ? -3.866 10.633 31.681 1.00 51.19 184 PHE A CA 1
ATOM 1481 C C . PHE A 1 184 ? -3.210 9.267 31.906 1.00 51.19 184 PHE A C 1
ATOM 1483 O O . PHE A 1 184 ? -2.170 9.257 32.558 1.00 51.19 184 PHE A O 1
ATOM 1490 N N . LEU A 1 185 ? -3.711 8.131 31.395 1.00 53.09 185 LEU A N 1
ATOM 1491 C CA . LEU A 1 185 ? -3.106 6.831 31.765 1.00 53.09 185 LEU A CA 1
ATOM 1492 C C . LEU A 1 185 ? -2.884 5.822 30.632 1.00 53.09 185 LEU A C 1
ATOM 1494 O O . LEU A 1 185 ? -1.910 5.078 30.699 1.00 53.09 185 LEU A O 1
ATOM 1498 N N . PHE A 1 186 ? -3.679 5.809 29.558 1.00 52.53 186 PHE A N 1
ATOM 1499 C CA . PHE A 1 186 ? -3.458 4.864 28.457 1.00 52.53 186 PHE A CA 1
ATOM 1500 C C . PHE A 1 186 ? -3.829 5.484 27.117 1.00 52.53 186 PHE A C 1
ATOM 1502 O O . PHE A 1 186 ? -5.004 5.614 26.811 1.00 52.53 186 PHE A O 1
ATOM 1509 N N . LYS A 1 187 ? -2.826 5.796 26.287 1.00 51.91 187 LYS A N 1
ATOM 1510 C CA . LYS A 1 187 ? -3.005 6.160 24.873 1.00 51.91 187 LYS A CA 1
ATOM 1511 C C . LYS A 1 187 ? -3.418 4.940 24.021 1.00 51.91 187 LYS A C 1
ATOM 1513 O O . LYS A 1 187 ? -2.690 4.560 23.112 1.00 51.91 187 LYS A O 1
ATOM 1518 N N . ARG A 1 188 ? -4.534 4.267 24.323 1.00 58.44 188 ARG A N 1
ATOM 1519 C CA . ARG A 1 188 ? -5.107 3.201 23.471 1.00 58.44 188 ARG A CA 1
ATOM 1520 C C . ARG A 1 188 ? -6.524 3.491 22.946 1.00 58.44 188 ARG A C 1
ATOM 1522 O O . ARG A 1 188 ? -7.499 2.937 23.443 1.00 58.44 188 ARG A O 1
ATOM 1529 N N . CYS A 1 189 ? -6.589 4.371 21.951 1.00 60.88 189 CYS A N 1
ATOM 1530 C CA . CYS A 1 189 ? -7.534 4.338 20.850 1.00 60.88 189 CYS A CA 1
ATOM 1531 C C . CYS A 1 189 ? -6.714 3.618 19.761 1.00 60.88 189 CYS A C 1
ATOM 1533 O O . CYS A 1 189 ? -7.063 2.484 19.383 1.00 60.88 189 CYS A O 1
#

Organism: NCBI:txid2030880